Protein AF-A0A7S4SPQ6-F1 (afdb_monomer_lite)

Organism: NCBI:txid311494

Foldseek 3Di:
DDDDDDDDDPPDPPVPPPPPVPPVVVVVVVVVVVVVVVVVVVVVVVQVVQQVVQQCCVAVVLQLAACSCVVPFQPDPQPPPDRSVQANADQKWKWKWDDADVQKTKTWIAHADPLRHGPDDTQWMWIFGDGSQWTKIFIAGPVSHTFKIKTADPPAPDGWMWIATSNRPFAIKIKAQHPVRVVLVVCVVVVHQWRGKIFIDRHNRGFWIWTWGNDPWTKIWIAGPVRHGFWMKTFDDCPPPHNMTMIITHGDSDGPHYSVVSVVVSVVVSVVVVVVVVVVVVVVCVVCVDPPVPPPPPPPPPPDPDDDDDDDDDDDDDDPDPRPPSVVVVVVVVPPDPPPDDDDDDDDDDDDDDDDDDDDDDDDDDDDDDDDDDD

pLDDT: mean 80.6, std 20.27, range [37.25, 98.38]

Secondary structure (DSSP, 8-state):
------PPP----------TTHHHHHHHHHHHHHHHHHHHHHHHHHHHHHHHHHHHIIIIITT--TTTTTT----SS--TTS-TTT--S-SEEEEEE-PPBTTEEEEEEEEB-TTSSB-SS--EEEEEE--SS--EEEEEETTS-EEEEEEE-TTSSSSEEEEEETT--SPPEEEE-TTHHHHHHHHHHTT-S---EEEEEETTEEEEEEEEE-SSS-EEEEEETT--EEEEEEEE-GGGTSS--EEEEEE-SS-SS-THHHHHHHHHHHHHHHHHHHHHHHHHHHH-TTSTTTS----------------------PPPP--SSHHHHHHHHHTT-----PPP-------------------------------

Radius of gyration: 31.8 Å; chains: 1; bounding box: 68×95×110 Å

Structure (mmCIF, N/CA/C/O backbone):
data_AF-A0A7S4SPQ6-F1
#
_entry.id   AF-A0A7S4SPQ6-F1
#
loop_
_atom_site.group_PDB
_atom_site.id
_atom_site.type_symbol
_atom_site.label_atom_id
_atom_site.label_alt_id
_atom_site.label_comp_id
_atom_site.label_asym_id
_atom_site.label_entity_id
_atom_site.label_seq_id
_atom_site.pdbx_PDB_ins_code
_atom_site.Cartn_x
_atom_site.Cartn_y
_atom_site.Cartn_z
_atom_site.occupancy
_atom_site.B_iso_or_equiv
_atom_site.auth_seq_id
_atom_site.auth_comp_id
_atom_site.auth_asym_id
_atom_site.auth_atom_id
_atom_site.pdbx_PDB_model_num
ATOM 1 N N . MET A 1 1 ? 22.693 -3.277 72.893 1.00 45.53 1 MET A N 1
ATOM 2 C CA . MET A 1 1 ? 22.254 -1.899 72.576 1.00 45.53 1 MET A CA 1
ATOM 3 C C . MET A 1 1 ? 21.472 -1.995 71.271 1.00 45.53 1 MET A C 1
ATOM 5 O O . MET A 1 1 ? 22.056 -2.430 70.296 1.00 45.53 1 MET A O 1
ATOM 9 N N . SER A 1 2 ? 20.136 -2.012 71.343 1.00 44.31 2 SER A N 1
ATOM 10 C CA . SER A 1 2 ? 19.250 -0.837 71.148 1.00 44.31 2 SER A CA 1
ATOM 11 C C . SER A 1 2 ? 19.029 -0.580 69.644 1.00 44.31 2 SER A C 1
ATOM 13 O O . SER A 1 2 ? 20.010 -0.417 68.939 1.00 44.31 2 SER A O 1
ATOM 15 N N . SER A 1 3 ? 17.832 -0.541 69.054 1.00 48.34 3 SER A N 1
ATOM 16 C CA . SER A 1 3 ? 16.453 -0.686 69.537 1.00 48.34 3 SER A CA 1
ATOM 17 C C . SER A 1 3 ? 15.555 -0.995 68.332 1.00 48.34 3 SER A C 1
ATOM 19 O O . SER A 1 3 ? 15.658 -0.318 67.312 1.00 48.34 3 SER A O 1
ATOM 21 N N . ALA A 1 4 ? 14.682 -1.998 68.438 1.00 55.31 4 ALA A N 1
ATOM 22 C CA . ALA A 1 4 ? 13.618 -2.230 67.462 1.00 55.31 4 ALA A CA 1
ATOM 23 C C . ALA A 1 4 ? 12.438 -1.287 67.768 1.00 55.31 4 ALA A C 1
ATOM 25 O O . ALA A 1 4 ? 12.071 -1.164 68.941 1.00 55.31 4 ALA A O 1
ATOM 26 N N . PRO A 1 5 ? 11.845 -0.612 66.767 1.00 63.62 5 PRO A N 1
ATOM 27 C CA . PRO A 1 5 ? 10.718 0.277 66.999 1.00 63.62 5 PRO A CA 1
ATOM 28 C C . PRO A 1 5 ? 9.461 -0.549 67.290 1.00 63.62 5 PRO A C 1
ATOM 30 O O . PRO A 1 5 ? 9.031 -1.377 66.488 1.00 63.62 5 PRO A O 1
ATOM 33 N N . LEU A 1 6 ? 8.888 -0.311 68.467 1.00 54.25 6 LEU A N 1
ATOM 34 C CA . LEU A 1 6 ? 7.572 -0.783 68.880 1.00 54.25 6 LEU A CA 1
ATOM 35 C C . LEU A 1 6 ? 6.512 -0.132 67.982 1.00 54.25 6 LEU A C 1
ATOM 37 O O . LEU A 1 6 ? 6.233 1.058 68.108 1.00 54.25 6 LEU A O 1
ATOM 41 N N . ILE A 1 7 ? 5.939 -0.914 67.067 1.00 68.62 7 ILE A N 1
ATOM 42 C CA . ILE A 1 7 ? 4.725 -0.536 66.339 1.00 68.62 7 ILE A CA 1
ATOM 43 C C . ILE A 1 7 ? 3.561 -0.664 67.334 1.00 68.62 7 ILE A C 1
ATOM 45 O O . ILE A 1 7 ? 3.372 -1.754 67.882 1.00 68.62 7 ILE A O 1
ATOM 49 N N . PRO A 1 8 ? 2.810 0.414 67.622 1.00 66.25 8 PRO A N 1
ATOM 50 C CA . PRO A 1 8 ? 1.681 0.342 68.538 1.00 66.25 8 PRO A CA 1
ATOM 51 C C . PRO A 1 8 ? 0.589 -0.574 67.960 1.00 66.25 8 PRO A C 1
ATOM 53 O O . PRO A 1 8 ? 0.356 -0.557 66.747 1.00 66.25 8 PRO A O 1
ATOM 56 N N . PRO A 1 9 ? -0.086 -1.380 68.798 1.00 62.19 9 PRO A N 1
ATOM 57 C CA . PRO A 1 9 ? -1.248 -2.141 68.370 1.00 62.19 9 PRO A CA 1
ATOM 58 C C . PRO A 1 9 ? -2.326 -1.160 67.907 1.00 62.19 9 PRO A C 1
ATOM 60 O O . PRO A 1 9 ? -2.630 -0.177 68.578 1.00 62.19 9 PRO A O 1
ATOM 63 N N . ASN A 1 10 ? -2.856 -1.413 66.717 1.00 58.06 10 ASN A N 1
ATOM 64 C CA . ASN A 1 10 ? -3.835 -0.565 66.056 1.00 58.06 10 ASN A CA 1
ATOM 65 C C . ASN A 1 10 ? -5.196 -0.726 66.767 1.00 58.06 10 ASN A C 1
ATOM 67 O O . ASN A 1 10 ? -6.050 -1.490 66.329 1.00 58.06 10 ASN A O 1
ATOM 71 N N . GLU A 1 11 ? -5.387 -0.050 67.902 1.00 61.38 11 GLU A N 1
ATOM 72 C CA . GLU A 1 11 ? -6.694 0.129 68.545 1.00 61.38 11 GLU A CA 1
ATOM 73 C C . GLU A 1 11 ? -7.516 1.131 67.727 1.00 61.38 11 GLU A C 1
ATOM 75 O O . GLU A 1 11 ? -7.485 2.337 67.957 1.00 61.38 11 GLU A O 1
ATOM 80 N N . SER A 1 12 ? -8.238 0.642 66.724 1.00 59.25 12 SER A N 1
ATOM 81 C CA . SER A 1 12 ? -9.419 1.334 66.195 1.00 59.25 12 SER A CA 1
ATOM 82 C C . SER A 1 12 ? -10.280 0.390 65.357 1.00 59.25 12 SER A C 1
ATOM 84 O O . SER A 1 12 ? -10.636 0.683 64.220 1.00 59.25 12 SER A O 1
ATOM 86 N N . ASP A 1 13 ? -10.729 -0.704 65.976 1.00 54.41 13 ASP A N 1
ATOM 87 C CA . ASP A 1 13 ? -11.981 -1.367 65.588 1.00 54.41 13 ASP A CA 1
ATOM 88 C C . ASP A 1 13 ? -13.171 -0.492 66.027 1.00 54.41 13 ASP A C 1
ATOM 90 O O . ASP A 1 13 ? -14.047 -0.883 66.801 1.00 54.41 13 ASP A O 1
ATOM 94 N N . ALA A 1 14 ? -13.195 0.756 65.555 1.00 59.22 14 ALA A N 1
ATOM 95 C CA . ALA A 1 14 ? -14.392 1.568 65.593 1.00 59.22 14 ALA A CA 1
ATOM 96 C C . ALA A 1 14 ? -15.341 0.958 64.563 1.00 59.22 14 ALA A C 1
ATOM 98 O O . ALA A 1 14 ? -15.179 1.153 63.360 1.00 59.22 14 ALA A O 1
ATOM 99 N N . SER A 1 15 ? -16.293 0.176 65.072 1.00 58.81 15 SER A N 1
ATOM 100 C CA . SER A 1 15 ? -17.494 -0.306 64.393 1.00 58.81 15 SER A CA 1
ATOM 101 C C . SER A 1 15 ? -18.156 0.841 63.623 1.00 58.81 15 SER A C 1
ATOM 103 O O . SER A 1 15 ? -19.018 1.561 64.129 1.00 58.81 15 SER A O 1
ATOM 105 N N . ALA A 1 16 ? -17.688 1.070 62.397 1.00 62.91 16 ALA A N 1
ATOM 106 C CA . ALA A 1 16 ? -18.287 2.005 61.473 1.00 62.91 16 ALA A CA 1
ATOM 107 C C . ALA A 1 16 ? -19.611 1.375 61.054 1.00 62.91 16 ALA A C 1
ATOM 109 O O . ALA A 1 16 ? -19.635 0.380 60.325 1.00 62.91 16 ALA A O 1
ATOM 110 N N . ALA A 1 17 ? -20.706 1.928 61.576 1.00 63.91 17 ALA A N 1
ATOM 111 C CA . ALA A 1 17 ? -22.052 1.538 61.200 1.00 63.91 17 ALA A CA 1
ATOM 112 C C . ALA A 1 17 ? -22.138 1.421 59.664 1.00 63.91 17 ALA A C 1
ATOM 114 O O . ALA A 1 17 ? -21.635 2.306 58.959 1.00 63.91 17 ALA A O 1
ATOM 115 N N . PRO A 1 18 ? -22.719 0.332 59.127 1.00 62.94 18 PRO A N 1
ATOM 116 C CA . PRO A 1 18 ? -22.780 0.107 57.693 1.00 62.94 18 PRO A CA 1
ATOM 117 C C . PRO A 1 18 ? -23.490 1.291 57.039 1.00 62.94 18 PRO A C 1
ATOM 119 O O . PRO A 1 18 ? -24.676 1.523 57.256 1.00 62.94 18 PRO A O 1
ATOM 122 N N . VAL A 1 19 ? -22.747 2.066 56.250 1.00 64.94 19 VAL A N 1
ATOM 123 C CA . VAL A 1 19 ? -23.291 3.176 55.469 1.00 64.94 19 VAL A CA 1
ATOM 124 C C . VAL A 1 19 ? -24.242 2.576 54.429 1.00 64.94 19 VAL A C 1
ATOM 126 O O . VAL A 1 19 ? -23.808 2.127 53.364 1.00 64.94 19 VAL A O 1
ATOM 129 N N . GLU A 1 20 ? -25.543 2.545 54.736 1.00 63.31 20 GLU A N 1
ATOM 130 C CA . GLU A 1 20 ? -26.608 1.958 53.898 1.00 63.31 20 GLU A CA 1
ATOM 131 C C . GLU A 1 20 ? -26.635 2.518 52.459 1.00 63.31 20 GLU A C 1
ATOM 133 O O . GLU A 1 20 ? -27.126 1.861 51.539 1.00 63.31 20 GLU A O 1
ATOM 138 N N . GLY A 1 21 ? -26.011 3.676 52.214 1.00 60.25 21 GLY A N 1
ATOM 139 C CA . GLY A 1 21 ? -25.880 4.290 50.888 1.00 60.25 21 GLY A CA 1
ATOM 140 C C . GLY A 1 21 ? -24.874 3.636 49.927 1.00 60.25 21 GLY A C 1
ATOM 141 O O . GLY A 1 21 ? -24.909 3.922 48.729 1.00 60.25 21 GLY A O 1
ATOM 142 N N . GLN A 1 22 ? -23.982 2.743 50.378 1.00 64.12 22 GLN A N 1
ATOM 143 C CA . GLN A 1 22 ? -22.983 2.138 49.476 1.00 64.12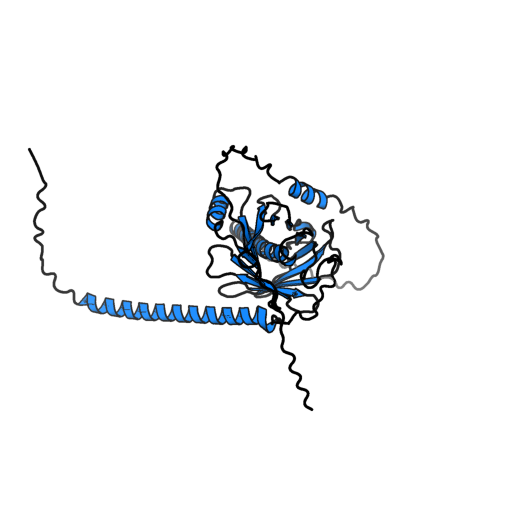 22 GLN A CA 1
ATOM 144 C C . GLN A 1 22 ? -23.543 1.031 48.563 1.00 64.12 22 GLN A C 1
ATOM 146 O O . GLN A 1 22 ? -22.916 0.679 47.558 1.00 64.12 22 GLN A O 1
ATOM 151 N N . SER A 1 23 ? -24.704 0.455 48.886 1.00 71.81 23 SER A N 1
ATOM 152 C CA . SER A 1 23 ? -25.245 -0.698 48.151 1.00 71.81 23 SER A CA 1
ATOM 153 C C . SER A 1 23 ? -25.931 -0.308 46.833 1.00 71.81 23 SER A C 1
ATOM 155 O O . SER A 1 23 ? -25.802 -1.014 45.827 1.00 71.81 23 SER A O 1
ATOM 157 N N . THR A 1 24 ? -26.599 0.845 46.798 1.00 76.50 24 THR A N 1
ATOM 158 C CA . THR A 1 24 ? -27.332 1.368 45.634 1.00 76.50 24 THR A CA 1
ATOM 159 C C . THR A 1 24 ? -26.394 1.906 44.558 1.00 76.50 24 THR A C 1
ATOM 161 O O . THR A 1 24 ? -26.564 1.575 43.383 1.00 76.50 24 THR A O 1
ATOM 164 N N . MET A 1 25 ? -25.338 2.635 44.937 1.00 78.69 25 MET A N 1
ATOM 165 C CA . MET A 1 25 ? -24.371 3.193 43.979 1.00 78.69 25 MET A CA 1
ATOM 166 C C . MET A 1 25 ? -23.639 2.095 43.185 1.00 78.69 25 MET A C 1
ATOM 168 O O . MET A 1 25 ? -23.465 2.207 41.970 1.00 78.69 25 MET A O 1
ATOM 172 N N . LYS A 1 26 ? -23.300 0.973 43.838 1.00 81.62 26 LYS A N 1
ATOM 173 C CA . LYS A 1 26 ? -22.662 -0.187 43.186 1.00 81.62 26 LYS A CA 1
ATOM 174 C C . LYS A 1 26 ? -23.565 -0.863 42.148 1.00 81.62 26 LYS A C 1
ATOM 176 O O . LYS A 1 26 ? -23.051 -1.418 41.179 1.00 81.62 26 LYS A O 1
ATOM 181 N N . ARG A 1 27 ? -24.892 -0.840 42.322 1.00 85.12 27 ARG A N 1
ATOM 182 C CA . ARG A 1 27 ? -25.839 -1.414 41.346 1.00 85.12 27 ARG A CA 1
ATOM 183 C C . ARG A 1 27 ? -25.987 -0.518 40.119 1.00 85.12 27 ARG A C 1
ATOM 185 O O . ARG A 1 27 ? -25.893 -1.021 39.004 1.00 85.12 27 ARG A O 1
ATOM 192 N N . VAL A 1 28 ? -26.130 0.793 40.317 1.00 87.44 28 VAL A N 1
ATOM 193 C CA . VAL A 1 28 ? -26.253 1.758 39.210 1.00 87.44 28 VAL A CA 1
ATOM 194 C C . VAL A 1 28 ? -24.990 1.774 38.346 1.00 87.44 28 VAL A C 1
ATOM 196 O O . VAL A 1 28 ? -25.094 1.701 37.122 1.00 87.44 28 VAL A O 1
ATOM 199 N N . LEU A 1 29 ? -23.798 1.768 38.958 1.00 89.75 29 LEU A N 1
ATOM 200 C CA . LEU A 1 29 ? -22.531 1.738 38.218 1.00 89.75 29 LEU A CA 1
ATOM 201 C C . LEU A 1 29 ? -22.395 0.471 37.355 1.00 89.75 29 LEU A C 1
ATOM 203 O O . LEU A 1 29 ? -21.944 0.547 36.215 1.00 89.75 29 LEU A O 1
ATOM 207 N N . LYS A 1 30 ? -22.828 -0.689 37.869 1.00 91.81 30 LYS A N 1
ATOM 208 C CA . LYS A 1 30 ? -22.809 -1.956 37.120 1.00 91.81 30 LYS A CA 1
ATOM 209 C C . LYS A 1 30 ? -23.761 -1.938 35.929 1.00 91.81 30 LYS A C 1
ATOM 211 O O . LYS A 1 30 ? -23.373 -2.377 34.853 1.00 91.81 30 LYS A O 1
ATOM 216 N N . VAL A 1 31 ? -24.979 -1.422 36.103 1.00 94.06 31 VAL A N 1
ATOM 217 C CA . VAL A 1 31 ? -25.964 -1.339 35.011 1.00 94.06 31 VAL A CA 1
ATOM 218 C C . VAL A 1 31 ? -25.505 -0.345 33.943 1.00 94.06 31 VAL A C 1
ATOM 220 O O . VAL A 1 31 ? -25.555 -0.664 32.758 1.00 94.06 31 VAL A O 1
ATOM 223 N N . CYS A 1 32 ? -24.984 0.817 34.348 1.00 94.38 32 CYS A N 1
ATOM 224 C CA . CYS A 1 32 ? -24.435 1.806 33.420 1.00 94.38 32 CYS A CA 1
ATOM 225 C C . CYS A 1 32 ? -23.211 1.259 32.668 1.00 94.38 32 CYS A C 1
ATOM 227 O O . CYS A 1 32 ? -23.133 1.379 31.448 1.00 94.38 32 CYS A O 1
ATOM 229 N N . GLY A 1 33 ? -22.297 0.578 33.368 1.00 95.31 33 GLY A N 1
ATOM 230 C CA . GLY A 1 33 ? -21.137 -0.074 32.757 1.00 95.31 33 GLY A CA 1
ATOM 231 C C . GLY A 1 33 ? -21.524 -1.177 31.770 1.00 95.31 33 GLY A C 1
ATOM 232 O O . GLY A 1 33 ? -20.960 -1.238 30.681 1.00 95.31 33 GLY A O 1
ATOM 233 N N . LEU A 1 34 ? -22.523 -2.002 32.106 1.00 96.75 34 LEU A N 1
ATOM 234 C CA . LEU A 1 34 ? -23.042 -3.039 31.209 1.00 96.75 34 LEU A CA 1
ATOM 235 C C . LEU A 1 34 ? -23.709 -2.427 29.969 1.00 96.75 34 LEU A C 1
ATOM 237 O O . LEU A 1 34 ? -23.470 -2.896 28.860 1.00 96.75 34 LEU A O 1
ATOM 241 N N . GLY A 1 35 ? -24.502 -1.365 30.143 1.00 96.94 35 GLY A N 1
ATOM 242 C CA . GLY A 1 35 ? -25.140 -0.650 29.036 1.00 96.94 35 GLY A CA 1
ATOM 243 C C . GLY A 1 35 ? -24.118 0.007 28.107 1.00 96.94 35 GLY A C 1
ATOM 244 O O . GLY A 1 35 ? -24.157 -0.202 26.899 1.00 96.94 35 GLY A O 1
ATOM 245 N N . CYS A 1 36 ? -23.152 0.735 28.671 1.00 97.38 36 CYS A N 1
ATOM 246 C CA . CYS A 1 36 ? -22.081 1.390 27.923 1.00 97.38 36 CYS A CA 1
ATOM 247 C C . CYS A 1 36 ? -21.196 0.367 27.189 1.00 97.38 36 CYS A C 1
ATOM 249 O O . CYS A 1 36 ? -20.960 0.495 25.988 1.00 97.38 36 CYS A O 1
ATOM 251 N N . GLY A 1 37 ? -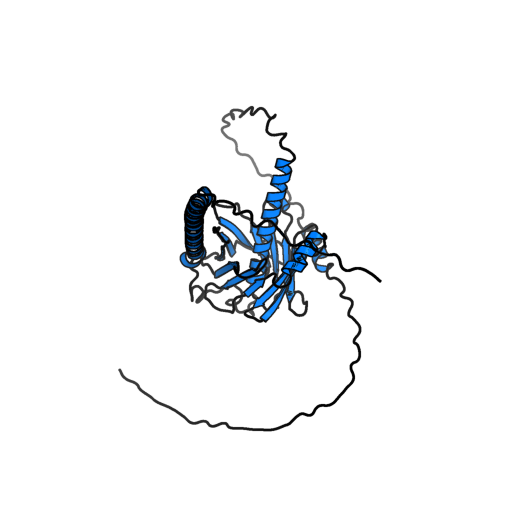20.784 -0.703 27.878 1.00 97.75 37 GLY A N 1
ATOM 252 C CA . GLY A 1 37 ? -20.031 -1.806 27.279 1.00 97.75 37 GLY A CA 1
ATOM 253 C C . GLY A 1 37 ? -20.810 -2.520 26.170 1.00 97.75 37 GLY A C 1
ATOM 254 O O . GLY A 1 37 ? -20.245 -2.807 25.117 1.00 97.75 37 GLY A O 1
ATOM 255 N N . GLY A 1 38 ? -22.115 -2.737 26.363 1.00 98.12 38 GLY A N 1
ATOM 256 C CA . GLY A 1 38 ? -23.010 -3.279 25.342 1.00 98.12 38 GLY A CA 1
ATOM 257 C C . GLY A 1 38 ? -23.080 -2.391 24.097 1.00 98.12 38 GLY A C 1
ATOM 258 O O . GLY A 1 38 ? -22.905 -2.886 22.986 1.00 98.12 38 GLY A O 1
ATOM 259 N N . CYS A 1 39 ? -23.246 -1.076 24.267 1.00 98.19 39 CYS A N 1
ATOM 260 C CA . CYS A 1 39 ? -23.234 -0.120 23.157 1.00 98.19 39 CYS A CA 1
ATOM 261 C C . CYS A 1 39 ? -21.898 -0.130 22.394 1.00 98.19 39 CYS A C 1
ATOM 263 O O . CYS A 1 39 ? -21.903 -0.192 21.164 1.00 98.19 39 CYS A O 1
ATOM 265 N N . PHE A 1 40 ? -20.758 -0.127 23.095 1.00 98.00 40 PHE A N 1
ATOM 266 C CA . PHE A 1 40 ? -19.440 -0.207 22.454 1.00 98.00 40 PHE A CA 1
ATOM 267 C C . PHE A 1 40 ? -19.245 -1.515 21.685 1.00 98.00 40 PHE A C 1
ATOM 269 O O . PHE A 1 40 ? -18.726 -1.490 20.568 1.00 98.00 40 PHE A O 1
ATOM 276 N N . LEU A 1 41 ? -19.696 -2.644 22.238 1.00 98.12 41 LEU A N 1
ATOM 277 C CA . LEU A 1 41 ? -19.636 -3.935 21.557 1.00 98.12 41 LEU A CA 1
ATOM 278 C C . LEU A 1 41 ? -20.486 -3.937 20.278 1.00 98.12 41 LEU A C 1
ATOM 280 O O . LEU A 1 41 ? -20.026 -4.418 19.244 1.00 98.12 41 LEU A O 1
ATOM 284 N N . VAL A 1 42 ? -21.694 -3.364 20.320 1.00 98.31 42 VAL A N 1
ATOM 285 C CA . VAL A 1 42 ? -22.560 -3.241 19.136 1.00 98.31 42 VAL A CA 1
ATOM 286 C C . VAL A 1 42 ? -21.894 -2.380 18.060 1.00 98.31 42 VAL A C 1
ATOM 288 O O . VAL A 1 42 ? -21.818 -2.809 16.911 1.00 98.31 42 VAL A O 1
ATOM 291 N N . VAL A 1 43 ? -21.351 -1.209 18.415 1.00 98.06 43 VAL A N 1
ATOM 292 C CA . VAL A 1 43 ? -20.626 -0.342 17.463 1.00 98.06 43 VAL A CA 1
ATOM 293 C C . VAL A 1 43 ? -19.409 -1.056 16.877 1.00 98.06 43 VAL A C 1
ATOM 295 O O . VAL A 1 43 ? -19.181 -0.985 15.670 1.00 98.06 43 VAL A O 1
ATOM 298 N N . PHE A 1 44 ? -18.658 -1.788 17.700 1.00 97.69 44 PHE A N 1
ATOM 299 C CA . PHE A 1 44 ? -17.520 -2.581 17.246 1.00 97.69 44 PHE A CA 1
ATOM 300 C C . PHE A 1 44 ? -17.945 -3.638 16.219 1.00 97.69 44 PHE A C 1
ATOM 302 O O . PHE A 1 44 ? -17.363 -3.706 15.137 1.00 97.69 44 PHE A O 1
ATOM 309 N N . ILE A 1 45 ? -18.997 -4.415 16.501 1.00 98.31 45 ILE A N 1
ATOM 310 C CA . ILE A 1 45 ? -19.524 -5.424 15.568 1.00 98.31 45 ILE A CA 1
ATOM 311 C C . ILE A 1 45 ? -19.996 -4.768 14.262 1.00 98.31 45 ILE A C 1
ATOM 313 O O . ILE A 1 45 ? -19.654 -5.250 13.182 1.00 98.31 45 ILE A O 1
ATOM 317 N N . LEU A 1 46 ? -20.722 -3.646 14.337 1.00 98.31 46 LEU A N 1
ATOM 318 C CA . LEU A 1 46 ? -21.170 -2.898 13.156 1.00 98.31 46 LEU A CA 1
ATOM 319 C C . LEU A 1 46 ? -19.989 -2.402 12.307 1.00 98.31 46 LEU A C 1
ATOM 321 O O . LEU A 1 46 ? -20.019 -2.543 11.084 1.00 98.31 46 LEU A O 1
ATOM 325 N N . ALA A 1 47 ? -18.930 -1.882 12.934 1.00 97.94 47 ALA A N 1
ATOM 326 C CA . ALA A 1 47 ? -17.724 -1.443 12.235 1.00 97.94 47 ALA A CA 1
ATOM 327 C C . ALA A 1 47 ? -17.012 -2.608 11.525 1.00 97.94 47 ALA A C 1
ATOM 329 O O . ALA A 1 47 ? -16.576 -2.454 10.384 1.00 97.94 47 ALA A O 1
ATOM 330 N N . TRP A 1 48 ? -16.941 -3.788 12.149 1.00 97.75 48 TRP A N 1
ATOM 331 C CA . TRP A 1 48 ? -16.367 -4.986 11.526 1.00 97.75 48 TRP A CA 1
ATOM 332 C C . TRP A 1 48 ? -17.212 -5.530 10.376 1.00 97.75 48 TRP A C 1
ATOM 334 O O . TRP A 1 48 ? -16.654 -5.903 9.344 1.00 97.75 48 TRP A O 1
ATOM 344 N N . MET A 1 49 ? -18.540 -5.540 10.513 1.00 98.25 49 MET A N 1
ATOM 345 C CA . MET A 1 49 ? -19.432 -5.925 9.415 1.00 98.25 49 MET A CA 1
ATOM 346 C C . MET A 1 49 ? -19.303 -4.958 8.236 1.00 98.25 49 MET A C 1
ATOM 348 O O . MET A 1 49 ? -19.179 -5.401 7.094 1.00 98.25 49 MET A O 1
ATOM 352 N N . LEU A 1 50 ? -19.247 -3.649 8.502 1.00 97.75 50 LEU A N 1
ATOM 353 C CA . LEU A 1 50 ? -19.010 -2.643 7.469 1.00 97.75 50 LEU A CA 1
ATOM 354 C C . LEU A 1 50 ? -17.632 -2.823 6.814 1.00 97.75 50 LEU A C 1
ATOM 356 O O . LEU A 1 50 ? -17.532 -2.772 5.591 1.00 97.75 50 LEU A O 1
ATOM 360 N N . GLN A 1 51 ? -16.579 -3.096 7.590 1.00 97.50 51 GLN A N 1
ATOM 361 C CA . GLN A 1 51 ? -15.250 -3.391 7.047 1.00 97.50 51 GLN A CA 1
ATOM 362 C C . GLN A 1 51 ? -15.264 -4.625 6.138 1.00 97.50 51 GLN A C 1
ATOM 364 O O . GLN A 1 51 ? -14.670 -4.593 5.062 1.00 97.50 51 GLN A O 1
ATOM 369 N N . ALA A 1 52 ? -15.935 -5.703 6.553 1.00 96.69 52 ALA A N 1
ATOM 370 C CA . ALA A 1 52 ? -16.056 -6.921 5.760 1.00 96.69 52 ALA A CA 1
ATOM 371 C C . ALA A 1 52 ? -16.816 -6.663 4.451 1.00 96.69 52 ALA A C 1
ATOM 373 O O . ALA A 1 52 ? -16.376 -7.122 3.398 1.00 96.69 52 ALA A O 1
ATOM 374 N N . LEU A 1 53 ? -17.895 -5.874 4.501 1.00 97.44 53 LEU A N 1
ATOM 375 C CA . LEU A 1 53 ? -18.661 -5.474 3.322 1.00 97.44 53 LEU A CA 1
ATOM 376 C C . LEU A 1 53 ? -17.818 -4.629 2.357 1.00 97.44 53 LEU A C 1
ATOM 378 O O . LEU A 1 53 ? -17.775 -4.932 1.169 1.00 97.44 53 LEU A O 1
ATOM 382 N N . MET A 1 54 ? -17.109 -3.614 2.859 1.00 96.94 54 MET A N 1
ATOM 383 C CA . MET A 1 54 ? -16.239 -2.756 2.042 1.00 96.94 54 MET A CA 1
ATOM 384 C C . MET A 1 54 ? -15.070 -3.539 1.436 1.00 96.94 54 MET A C 1
ATOM 386 O O . MET A 1 54 ? -14.732 -3.341 0.271 1.00 96.94 54 MET A O 1
ATOM 390 N N . TYR A 1 55 ? -14.477 -4.466 2.194 1.00 96.31 55 TYR A N 1
ATOM 391 C CA . TYR A 1 55 ? -13.426 -5.355 1.699 1.00 96.31 55 TYR A CA 1
ATOM 392 C C . TYR A 1 55 ? -13.949 -6.308 0.617 1.00 96.31 55 TYR A C 1
ATOM 394 O O . TYR A 1 55 ? -13.312 -6.464 -0.428 1.00 96.31 55 TYR A O 1
ATOM 402 N N . ALA A 1 56 ? -15.115 -6.923 0.835 1.00 96.19 56 ALA A N 1
ATOM 403 C CA . ALA A 1 56 ? -15.761 -7.785 -0.150 1.00 96.19 56 ALA A CA 1
ATOM 404 C C . ALA A 1 56 ? -16.152 -7.000 -1.410 1.00 96.19 56 ALA A C 1
ATOM 406 O O . ALA A 1 56 ? -15.974 -7.498 -2.518 1.00 96.19 56 ALA A O 1
ATOM 407 N N . TRP A 1 57 ? -16.606 -5.756 -1.260 1.00 95.81 57 TRP A N 1
ATOM 408 C CA . TRP A 1 57 ? -16.876 -4.862 -2.379 1.00 95.81 57 TRP A CA 1
ATOM 409 C C . TRP A 1 57 ? -15.607 -4.543 -3.170 1.00 95.81 57 TRP A C 1
ATOM 411 O O . TRP A 1 57 ? -15.565 -4.780 -4.373 1.00 95.81 57 TRP A O 1
ATOM 421 N N . ALA A 1 58 ? -14.540 -4.118 -2.492 1.00 95.75 58 ALA A N 1
ATOM 422 C CA . ALA A 1 58 ? -13.278 -3.784 -3.142 1.00 95.75 58 ALA A CA 1
ATOM 423 C C . ALA A 1 58 ? -12.642 -4.986 -3.860 1.00 95.75 58 ALA A C 1
ATOM 425 O O . ALA A 1 58 ? -12.050 -4.814 -4.918 1.00 95.75 58 ALA A O 1
ATOM 426 N N . THR A 1 59 ? -12.764 -6.201 -3.316 1.00 95.06 59 THR A N 1
ATOM 427 C CA . THR A 1 59 ? -12.116 -7.400 -3.878 1.00 95.06 59 THR A CA 1
ATOM 428 C C . THR A 1 59 ? -13.052 -8.236 -4.752 1.00 95.06 59 THR A C 1
ATOM 430 O O . THR A 1 59 ? -12.793 -8.428 -5.938 1.00 95.06 59 THR A O 1
ATOM 433 N N . SER A 1 60 ? -14.152 -8.739 -4.194 1.00 90.88 60 SER A N 1
ATOM 434 C CA . SER A 1 60 ? -15.012 -9.736 -4.843 1.00 90.88 60 SER A CA 1
ATOM 435 C C . SER A 1 60 ? -15.874 -9.144 -5.954 1.00 90.88 60 SER A C 1
ATOM 437 O O . SER A 1 60 ? -16.060 -9.800 -6.981 1.00 90.88 60 SER A O 1
ATOM 439 N N . LEU A 1 61 ? -16.397 -7.923 -5.770 1.00 90.38 61 LEU A N 1
ATOM 440 C CA . LEU A 1 61 ? -17.168 -7.248 -6.822 1.00 90.38 61 LEU A CA 1
ATOM 441 C C . LEU A 1 61 ? -16.267 -6.720 -7.943 1.00 90.38 61 LEU A C 1
ATOM 443 O O . LEU A 1 61 ? -16.690 -6.721 -9.093 1.00 90.38 61 LEU A O 1
ATOM 447 N N . SER A 1 62 ? -15.013 -6.386 -7.640 1.00 90.44 62 SER A N 1
ATOM 448 C CA . SER A 1 62 ? -14.016 -5.981 -8.642 1.00 90.44 62 SER A CA 1
ATOM 449 C C . SER A 1 62 ? -13.418 -7.162 -9.429 1.00 90.44 62 SER A C 1
ATOM 451 O O . SER A 1 62 ? -12.486 -6.987 -10.212 1.00 90.44 62 SER A O 1
ATOM 453 N N . GLY A 1 63 ? -13.933 -8.382 -9.234 1.00 90.69 63 GLY A N 1
ATOM 454 C CA . GLY A 1 63 ? -13.553 -9.560 -10.020 1.00 90.69 63 GLY A CA 1
ATOM 455 C C . GLY A 1 63 ? -12.372 -10.364 -9.472 1.00 90.69 63 GLY A C 1
ATOM 456 O O . GLY A 1 63 ? -11.881 -11.256 -10.160 1.00 90.69 63 GLY A O 1
ATOM 457 N N . CYS A 1 64 ? -11.932 -10.110 -8.237 1.00 94.88 64 CYS A N 1
ATOM 458 C CA . CYS A 1 64 ? -10.864 -10.881 -7.604 1.00 94.88 64 CYS A CA 1
ATOM 459 C C . CYS A 1 64 ? -11.380 -12.277 -7.206 1.00 94.88 64 CYS A C 1
ATOM 461 O O . CYS A 1 64 ? -12.087 -12.424 -6.205 1.00 94.88 64 CYS A O 1
ATOM 463 N N . ARG A 1 65 ? -11.092 -13.299 -8.020 1.00 93.31 65 ARG A N 1
ATOM 464 C CA . ARG A 1 65 ? -11.543 -14.688 -7.822 1.00 93.31 65 ARG A CA 1
ATOM 465 C C . ARG A 1 65 ? -10.460 -15.682 -8.257 1.00 93.31 65 ARG A C 1
ATOM 467 O O . ARG A 1 65 ? -9.739 -15.388 -9.213 1.00 93.31 65 ARG A O 1
ATOM 474 N N . PRO A 1 66 ? -10.396 -16.886 -7.655 1.00 92.69 66 PRO A N 1
ATOM 475 C CA . PRO A 1 66 ? -9.529 -17.953 -8.148 1.00 92.69 66 PRO A CA 1
ATOM 476 C C . PRO A 1 66 ? -9.760 -18.192 -9.646 1.00 92.69 66 PRO A C 1
ATOM 478 O O . PRO A 1 66 ? -10.899 -18.360 -10.080 1.00 92.69 66 PRO A O 1
ATOM 481 N N . GLY A 1 67 ? -8.690 -18.150 -10.443 1.00 88.69 67 GLY A N 1
ATOM 482 C CA . GLY A 1 67 ? -8.770 -18.294 -11.902 1.00 88.69 67 GLY A CA 1
ATOM 483 C C . GLY A 1 67 ? -9.180 -17.039 -12.689 1.00 88.69 67 GLY A C 1
ATOM 484 O O . GLY A 1 67 ? -9.210 -17.102 -13.914 1.00 88.69 67 GLY A O 1
ATOM 485 N N . ALA A 1 68 ? -9.419 -15.885 -12.050 1.00 90.00 68 ALA A N 1
ATOM 486 C CA . ALA A 1 68 ? -9.754 -14.633 -12.751 1.00 90.00 68 ALA A CA 1
ATOM 487 C C . ALA A 1 68 ? -8.686 -14.190 -13.773 1.00 90.00 68 ALA A C 1
ATOM 489 O O . ALA A 1 68 ? -8.993 -13.478 -14.729 1.00 90.00 68 ALA A O 1
ATOM 490 N N . LEU A 1 69 ? -7.440 -14.643 -13.588 1.00 90.25 69 LEU A N 1
ATOM 491 C CA . LEU A 1 69 ? -6.308 -14.382 -14.481 1.00 90.25 69 LEU A CA 1
ATOM 492 C C . LEU A 1 69 ? -5.966 -15.572 -15.390 1.00 90.25 69 LEU A C 1
ATOM 494 O O . LEU A 1 69 ? -4.862 -15.643 -15.927 1.00 90.25 69 LEU A O 1
ATOM 498 N N . GLN A 1 70 ? -6.874 -16.534 -15.577 1.00 91.69 70 GLN A N 1
ATOM 499 C CA . GLN A 1 70 ? -6.644 -17.611 -16.536 1.00 91.69 70 GLN A CA 1
ATOM 500 C C . GLN A 1 70 ? -6.571 -17.034 -17.957 1.00 91.69 70 GLN A C 1
ATOM 502 O O . GLN A 1 70 ? -7.497 -16.371 -18.419 1.00 91.69 70 GLN A O 1
ATOM 507 N N . GLY A 1 71 ? -5.442 -17.260 -18.635 1.00 86.94 71 GLY A N 1
ATOM 508 C CA . GLY A 1 71 ? -5.173 -16.681 -19.954 1.00 86.94 71 GLY A CA 1
ATOM 509 C C . GLY A 1 71 ? -4.886 -15.177 -19.933 1.00 86.94 71 GLY A C 1
ATOM 510 O O . GLY A 1 71 ? -4.831 -14.564 -20.994 1.00 86.94 71 GLY A O 1
ATOM 511 N N . PHE A 1 72 ? -4.709 -14.572 -18.752 1.00 87.75 72 PHE A N 1
ATOM 512 C CA . PHE A 1 72 ? -4.216 -13.205 -18.668 1.00 87.75 72 PHE A CA 1
ATOM 513 C C . PHE A 1 72 ? -2.747 -13.187 -19.080 1.00 87.75 72 PHE A C 1
ATOM 515 O O . PHE A 1 72 ? -1.910 -13.826 -18.444 1.00 87.75 72 PHE A O 1
ATOM 522 N N . ASN A 1 73 ? -2.459 -12.464 -20.153 1.00 83.62 73 ASN A N 1
ATOM 523 C CA . ASN A 1 73 ? -1.113 -12.218 -20.629 1.00 83.62 73 ASN A CA 1
ATOM 524 C C . ASN A 1 73 ? -0.890 -10.710 -20.568 1.00 83.62 73 ASN A C 1
ATOM 526 O O . ASN A 1 73 ? -1.649 -9.948 -21.170 1.00 83.62 73 ASN A O 1
ATOM 530 N N . TYR A 1 74 ? 0.097 -10.289 -19.784 1.00 81.38 74 TYR A N 1
ATOM 531 C CA . TYR A 1 74 ? 0.471 -8.891 -19.737 1.00 81.38 74 TYR A CA 1
ATOM 532 C C . TYR A 1 74 ? 1.261 -8.545 -21.006 1.00 81.38 74 TYR A C 1
ATOM 534 O O . TYR A 1 74 ? 2.431 -8.888 -21.127 1.00 81.38 74 TYR A O 1
ATOM 542 N N . ASP A 1 75 ? 0.613 -7.851 -21.943 1.00 70.38 75 ASP A N 1
ATOM 543 C CA . ASP A 1 75 ? 1.156 -7.506 -23.271 1.00 70.38 75 ASP A CA 1
ATOM 544 C C . ASP A 1 75 ? 2.178 -6.344 -23.255 1.00 70.38 75 ASP A C 1
ATOM 546 O O . ASP A 1 75 ? 2.504 -5.764 -24.286 1.00 70.38 75 ASP A O 1
ATOM 550 N N . GLY A 1 76 ? 2.650 -5.919 -22.077 1.00 66.19 76 GLY A N 1
ATOM 551 C CA . GLY A 1 76 ? 3.595 -4.802 -21.979 1.00 66.19 76 GLY A CA 1
ATOM 552 C C . GLY A 1 76 ? 5.051 -5.193 -22.256 1.00 66.19 76 GLY A C 1
ATOM 553 O O . GLY A 1 76 ? 5.352 -6.330 -22.593 1.00 66.19 76 GLY A O 1
ATOM 554 N N . ASP A 1 77 ? 5.971 -4.242 -22.037 1.00 65.25 77 ASP A N 1
ATOM 555 C CA . ASP A 1 77 ? 7.437 -4.347 -22.236 1.00 65.25 77 ASP A CA 1
ATOM 556 C C . ASP A 1 77 ? 8.163 -5.417 -21.375 1.00 65.25 77 ASP A C 1
ATOM 558 O O . ASP A 1 77 ? 9.362 -5.292 -21.090 1.00 65.25 77 ASP A O 1
ATOM 562 N N . ALA A 1 78 ? 7.469 -6.453 -20.900 1.00 63.34 78 ALA A N 1
ATOM 563 C CA . ALA A 1 78 ? 8.118 -7.608 -20.304 1.00 63.34 78 ALA A CA 1
ATOM 564 C C . ALA A 1 78 ? 9.103 -8.194 -21.339 1.00 63.34 78 ALA A C 1
ATOM 566 O O . ALA A 1 78 ? 8.730 -8.409 -22.497 1.00 63.34 78 ALA A O 1
ATOM 567 N N . PRO A 1 79 ? 10.382 -8.408 -20.979 1.00 64.31 79 PRO A N 1
ATOM 568 C CA . PRO A 1 79 ? 11.307 -9.127 -21.842 1.00 64.31 79 PRO A CA 1
ATOM 569 C C . PRO A 1 79 ? 10.675 -10.452 -22.277 1.00 64.31 79 PRO A C 1
ATOM 571 O O . PRO A 1 79 ? 10.053 -11.122 -21.460 1.00 64.31 79 PRO A O 1
ATOM 574 N N . LYS A 1 80 ? 10.863 -10.855 -23.541 1.00 65.56 80 LYS A N 1
ATOM 575 C CA . LYS A 1 80 ? 10.319 -12.121 -24.078 1.00 65.56 80 LYS A CA 1
ATOM 576 C C . LYS A 1 80 ? 10.734 -13.362 -23.273 1.00 65.56 80 LYS A C 1
ATOM 578 O O . LYS A 1 80 ? 10.115 -14.409 -23.417 1.00 65.56 80 LYS A O 1
ATOM 583 N N . ASP A 1 81 ? 11.778 -13.224 -22.461 1.00 67.25 81 ASP A N 1
ATOM 584 C CA . ASP A 1 81 ? 12.366 -14.275 -21.639 1.00 67.25 81 ASP A CA 1
ATOM 585 C C . ASP A 1 81 ? 11.731 -14.375 -20.238 1.00 67.25 81 ASP A C 1
ATOM 587 O O . ASP A 1 81 ? 12.050 -15.293 -19.484 1.00 67.25 81 ASP A O 1
ATOM 591 N N . GLU A 1 82 ? 10.850 -13.443 -19.862 1.00 71.88 82 GLU A N 1
ATOM 592 C CA . GLU A 1 82 ? 10.129 -13.471 -18.588 1.00 71.88 82 GLU A CA 1
ATOM 593 C C . GLU A 1 82 ? 8.724 -14.041 -18.794 1.00 71.88 82 GLU A C 1
ATOM 595 O O . GLU A 1 82 ? 8.032 -13.671 -19.740 1.00 71.88 82 GLU A O 1
ATOM 600 N N . ASP A 1 83 ? 8.286 -14.932 -17.897 1.00 75.69 83 ASP A N 1
ATOM 601 C CA . ASP A 1 83 ? 6.920 -15.454 -17.929 1.00 75.69 83 ASP A CA 1
ATOM 602 C C . ASP A 1 83 ? 5.939 -14.280 -17.744 1.00 75.69 83 ASP A C 1
ATOM 604 O O . ASP A 1 83 ? 5.905 -13.668 -16.667 1.00 75.69 83 ASP A O 1
ATOM 608 N N . PRO A 1 84 ? 5.124 -13.935 -18.755 1.00 72.56 84 PRO A N 1
ATOM 609 C CA . PRO A 1 84 ? 4.183 -12.830 -18.636 1.00 72.56 84 PRO A CA 1
ATOM 610 C C . PRO A 1 84 ? 3.092 -13.112 -17.598 1.00 72.56 84 PRO A C 1
ATOM 612 O O . PRO A 1 84 ? 2.416 -12.191 -17.138 1.00 72.56 84 PRO A O 1
ATOM 615 N N . ALA A 1 85 ? 2.922 -14.372 -17.183 1.00 80.88 85 ALA A N 1
ATOM 616 C CA . ALA A 1 85 ? 2.054 -14.710 -16.069 1.00 80.88 85 ALA A CA 1
ATOM 617 C C . ALA A 1 85 ? 2.652 -14.296 -14.717 1.00 80.88 85 ALA A C 1
ATOM 619 O O . ALA A 1 85 ? 1.892 -14.185 -13.753 1.00 80.88 85 ALA A O 1
ATOM 620 N N . TYR A 1 86 ? 3.968 -14.087 -14.615 1.00 84.25 86 TYR A N 1
ATOM 621 C CA . TYR A 1 86 ? 4.658 -13.684 -13.386 1.00 84.25 86 TYR A CA 1
ATOM 622 C C . TYR A 1 86 ? 4.620 -12.163 -13.182 1.00 84.25 86 TYR A C 1
ATOM 624 O O . TYR A 1 86 ? 4.316 -11.687 -12.083 1.00 84.25 86 TYR A O 1
ATOM 632 N N . ASN A 1 87 ? 4.851 -11.391 -14.249 1.00 87.81 87 ASN A N 1
ATOM 633 C CA . ASN A 1 87 ? 4.876 -9.929 -14.205 1.00 87.81 87 ASN A CA 1
ATOM 634 C C . ASN A 1 87 ? 3.582 -9.316 -14.755 1.00 87.81 87 ASN A C 1
ATOM 636 O O . ASN A 1 87 ? 3.356 -9.255 -15.955 1.00 87.81 87 ASN A O 1
ATOM 640 N N . LEU A 1 88 ? 2.750 -8.796 -13.850 1.00 91.62 88 LEU A N 1
ATOM 641 C CA . LEU A 1 88 ? 1.460 -8.163 -14.171 1.00 91.62 88 LEU A CA 1
ATOM 642 C C . LEU A 1 88 ? 1.561 -6.645 -14.425 1.00 91.62 88 LEU A C 1
ATOM 644 O O . LEU A 1 88 ? 0.540 -5.971 -14.538 1.00 91.62 88 LEU A O 1
ATOM 648 N N . MET A 1 89 ? 2.776 -6.091 -14.425 1.00 92.81 89 MET A N 1
ATOM 649 C CA . MET A 1 89 ? 3.055 -4.657 -14.547 1.00 92.81 89 MET A CA 1
ATOM 650 C C . MET A 1 89 ? 4.357 -4.421 -15.322 1.00 92.81 89 MET A C 1
ATOM 652 O O . MET A 1 89 ? 5.235 -5.289 -15.299 1.00 92.81 89 MET A O 1
ATOM 656 N N . PRO A 1 90 ? 4.539 -3.239 -15.949 1.00 93.75 90 PRO A N 1
ATOM 657 C CA . PRO A 1 90 ? 5.813 -2.883 -16.561 1.00 93.75 90 PRO A CA 1
ATOM 658 C C . PRO A 1 90 ? 6.952 -2.858 -15.539 1.00 93.75 90 PRO A C 1
ATOM 660 O O . PRO A 1 90 ? 6.766 -2.543 -14.364 1.00 93.75 90 PRO A O 1
ATOM 663 N N . ARG A 1 91 ? 8.173 -3.086 -16.022 1.00 93.75 91 ARG A N 1
ATOM 664 C CA . ARG A 1 91 ? 9.391 -2.983 -15.208 1.00 93.75 91 ARG A CA 1
ATOM 665 C C . ARG A 1 91 ? 9.639 -1.568 -14.681 1.00 93.75 91 ARG A C 1
ATOM 667 O O . ARG A 1 91 ? 10.122 -1.401 -13.563 1.00 93.75 91 ARG A O 1
ATOM 674 N N . VAL A 1 92 ? 9.359 -0.558 -15.502 1.00 95.81 92 VAL A N 1
ATOM 675 C CA . VAL A 1 92 ? 9.515 0.855 -15.153 1.00 95.81 92 VAL A CA 1
ATOM 676 C C . VAL A 1 92 ? 8.156 1.525 -15.292 1.00 95.81 92 VAL A C 1
ATOM 678 O O . VAL A 1 92 ? 7.558 1.522 -16.367 1.00 95.81 92 VAL A O 1
ATOM 681 N N . THR A 1 93 ? 7.650 2.066 -14.190 1.00 96.75 93 THR A N 1
ATOM 682 C CA . THR A 1 93 ? 6.295 2.616 -14.105 1.00 96.75 93 THR A CA 1
ATOM 683 C C . THR A 1 93 ? 6.297 3.986 -13.466 1.00 96.75 93 THR A C 1
ATOM 685 O O . THR A 1 93 ? 7.037 4.220 -12.516 1.00 96.75 93 THR A O 1
ATOM 688 N N . LEU A 1 94 ? 5.404 4.850 -13.925 1.00 96.56 94 LEU A N 1
ATOM 689 C CA . LEU A 1 94 ? 5.066 6.109 -13.290 1.00 96.56 94 LEU A CA 1
ATOM 690 C C . LEU A 1 94 ? 3.691 5.982 -12.625 1.00 96.56 94 LEU A C 1
ATOM 692 O O . LEU A 1 94 ? 2.689 5.749 -13.304 1.00 96.56 94 LEU A O 1
ATOM 696 N N . LEU A 1 95 ? 3.653 6.117 -11.303 1.00 97.25 95 LEU A N 1
ATOM 697 C CA . LEU A 1 95 ? 2.432 6.222 -10.516 1.00 97.25 95 LEU A CA 1
ATOM 698 C C . LEU A 1 95 ? 2.027 7.692 -10.434 1.00 97.25 95 LEU A C 1
ATOM 700 O O . LEU A 1 95 ? 2.763 8.503 -9.885 1.00 97.25 95 LEU A O 1
ATOM 704 N N . THR A 1 96 ? 0.855 8.032 -10.948 1.00 95.88 96 THR A N 1
ATOM 705 C CA . THR A 1 96 ? 0.346 9.405 -10.955 1.00 95.88 96 THR A CA 1
ATOM 706 C C . THR A 1 96 ? -0.885 9.497 -10.072 1.00 95.88 96 THR A C 1
ATOM 708 O O . THR A 1 96 ? -1.884 8.813 -10.319 1.00 95.88 96 THR A O 1
ATOM 711 N N . GLU A 1 97 ? -0.829 10.357 -9.060 1.00 95.81 97 GLU A N 1
ATOM 712 C CA . GLU A 1 97 ? -1.978 10.658 -8.214 1.00 95.81 97 GLU A CA 1
ATOM 713 C C . GLU A 1 97 ? -3.115 11.264 -9.049 1.00 95.81 97 GLU A C 1
ATOM 715 O O . GLU A 1 97 ? -2.915 12.162 -9.873 1.00 95.81 97 GLU A O 1
ATOM 720 N N . ARG A 1 98 ? -4.343 10.799 -8.815 1.00 95.25 98 ARG A N 1
ATOM 721 C CA . ARG A 1 98 ? -5.553 11.407 -9.367 1.00 95.25 98 ARG A CA 1
ATOM 722 C C . ARG A 1 98 ? -6.379 12.011 -8.238 1.00 95.25 98 ARG A C 1
ATOM 724 O O . ARG A 1 98 ? -6.406 11.492 -7.127 1.00 95.25 98 ARG A O 1
ATOM 731 N N . SER A 1 99 ? -7.117 13.078 -8.552 1.00 94.12 99 SER A N 1
ATOM 732 C CA . SER A 1 99 ? -8.040 13.710 -7.609 1.00 94.12 99 SER A CA 1
ATOM 733 C C . SER A 1 99 ? -8.933 12.675 -6.910 1.00 94.12 99 SER A C 1
ATOM 735 O O . SER A 1 99 ? -9.569 11.857 -7.594 1.00 94.12 99 SER A O 1
ATOM 737 N N . PRO A 1 100 ? -8.987 12.696 -5.567 1.00 94.50 100 PRO A N 1
ATOM 738 C CA . PRO A 1 100 ? -9.745 11.719 -4.807 1.00 94.50 100 PRO A CA 1
ATOM 739 C C . PRO A 1 100 ? -11.236 11.822 -5.126 1.00 94.50 100 PRO A C 1
ATOM 741 O O . PRO A 1 100 ? -11.787 12.899 -5.364 1.00 94.50 100 PRO A O 1
ATOM 744 N N . ARG A 1 101 ? -11.908 10.673 -5.110 1.00 94.38 101 ARG A N 1
ATOM 745 C CA . ARG A 1 101 ? -13.369 10.579 -5.082 1.00 94.38 101 ARG A CA 1
ATOM 746 C C . ARG A 1 101 ? -13.802 10.298 -3.646 1.00 94.38 101 ARG A C 1
ATOM 748 O O . ARG A 1 101 ? -13.001 9.870 -2.816 1.00 94.38 101 ARG A O 1
ATOM 755 N N . LYS A 1 102 ? -15.083 10.515 -3.336 1.00 92.56 102 LYS A N 1
ATOM 756 C CA . LYS A 1 102 ? -15.622 10.188 -2.007 1.00 92.56 102 LYS A CA 1
ATOM 757 C C . LYS A 1 102 ? -15.282 8.728 -1.673 1.00 92.56 102 LYS A C 1
ATOM 759 O O . LYS A 1 102 ? -15.699 7.832 -2.400 1.00 92.56 102 LYS A O 1
ATOM 764 N N . PHE A 1 103 ? -14.513 8.523 -0.600 1.00 92.00 103 PHE A N 1
ATOM 765 C CA . PHE A 1 103 ? -14.084 7.214 -0.078 1.00 92.00 103 PHE A CA 1
ATOM 766 C C . PHE A 1 103 ? -13.119 6.396 -0.955 1.00 92.00 103 PHE A C 1
ATOM 768 O O . PHE A 1 103 ? -12.813 5.253 -0.607 1.00 92.00 103 PHE A O 1
ATOM 775 N N . ILE A 1 104 ? -12.627 6.949 -2.071 1.00 95.75 104 ILE A N 1
ATOM 776 C CA . ILE A 1 104 ? -11.747 6.237 -3.005 1.00 95.75 104 ILE A CA 1
ATOM 777 C C . ILE A 1 104 ? -10.641 7.169 -3.500 1.00 95.75 104 ILE A C 1
ATOM 779 O O . ILE A 1 104 ? -10.926 8.227 -4.059 1.00 95.75 104 ILE A O 1
ATOM 783 N N . MET A 1 105 ? -9.382 6.751 -3.372 1.00 96.88 105 MET A N 1
ATOM 784 C CA . MET A 1 105 ? -8.240 7.494 -3.911 1.00 96.88 105 MET A CA 1
ATOM 785 C C . MET A 1 105 ? -7.526 6.676 -5.001 1.00 96.88 105 MET A C 1
ATOM 787 O O . MET A 1 105 ? -6.940 5.638 -4.684 1.00 96.88 105 MET A O 1
ATOM 791 N N . PRO A 1 106 ? -7.618 7.093 -6.276 1.00 97.50 106 PRO A N 1
ATOM 792 C CA . PRO A 1 106 ? -6.964 6.414 -7.387 1.00 97.50 106 PRO A CA 1
ATOM 793 C C . PRO A 1 106 ? -5.531 6.888 -7.652 1.00 97.50 106 PRO A C 1
ATOM 795 O O . PRO A 1 106 ? -5.235 8.078 -7.570 1.00 97.50 106 PRO A O 1
ATOM 798 N N . PHE A 1 107 ? -4.686 5.956 -8.088 1.00 98.00 107 PHE A N 1
ATOM 799 C CA . PHE A 1 107 ? -3.371 6.206 -8.673 1.00 98.00 107 PHE A CA 1
ATOM 800 C C . PHE A 1 107 ? -3.289 5.549 -10.044 1.00 98.00 107 PHE A C 1
ATOM 802 O O . PHE A 1 107 ? -3.452 4.336 -10.173 1.00 98.00 107 PHE A O 1
ATOM 809 N N . TYR A 1 108 ? -3.033 6.337 -11.078 1.00 97.44 108 TYR A N 1
ATOM 810 C CA . TYR A 1 108 ? -2.826 5.808 -12.417 1.00 97.44 108 TYR A CA 1
ATOM 811 C C . TYR A 1 108 ? -1.429 5.241 -12.575 1.00 97.44 108 TYR A C 1
ATOM 813 O O . TYR A 1 108 ? -0.471 5.797 -12.048 1.00 97.44 108 TYR A O 1
ATOM 821 N N . VAL A 1 109 ? -1.318 4.151 -13.327 1.00 97.19 109 VAL A N 1
ATOM 822 C CA . VAL A 1 109 ? -0.039 3.521 -13.641 1.00 97.19 109 VAL A CA 1
ATOM 823 C C . VAL A 1 109 ? 0.225 3.693 -15.126 1.00 97.19 109 VAL A C 1
ATOM 825 O O . VAL A 1 109 ? -0.549 3.212 -15.954 1.00 97.19 109 VAL A O 1
ATOM 828 N N . PHE A 1 110 ? 1.316 4.376 -15.454 1.00 96.19 110 PHE A N 1
ATOM 829 C CA . PHE A 1 110 ? 1.813 4.537 -16.817 1.00 96.19 110 PHE A CA 1
ATOM 830 C C . PHE A 1 110 ? 3.140 3.786 -16.970 1.00 96.19 110 PHE A C 1
ATOM 832 O O . PHE A 1 110 ? 3.950 3.799 -16.042 1.00 96.19 110 PHE A O 1
ATOM 839 N N . PRO A 1 111 ? 3.415 3.151 -18.115 1.00 95.75 111 PRO A N 1
ATOM 840 C CA . PRO A 1 111 ? 4.745 2.658 -18.419 1.00 95.75 111 PRO A CA 1
ATOM 841 C C . PRO A 1 111 ? 5.673 3.857 -18.637 1.00 95.75 111 PRO A C 1
ATOM 843 O O . PRO A 1 111 ? 5.293 4.874 -19.227 1.00 95.75 111 PRO A O 1
ATOM 846 N N . SER A 1 112 ? 6.901 3.750 -18.147 1.00 94.69 112 SER A N 1
ATOM 847 C CA . SER A 1 112 ? 7.928 4.773 -18.317 1.00 94.69 112 SER A CA 1
ATOM 848 C C . SER A 1 112 ? 9.213 4.143 -18.848 1.00 94.69 112 SER A C 1
ATOM 850 O O . SER A 1 112 ? 9.427 2.939 -18.733 1.00 94.69 112 SER A O 1
ATOM 852 N N . ASN A 1 113 ? 10.059 4.942 -19.488 1.00 92.31 113 ASN A N 1
ATOM 853 C CA . ASN A 1 113 ? 11.348 4.492 -20.001 1.00 92.31 113 ASN A CA 1
ATOM 854 C C . ASN A 1 113 ? 12.487 4.782 -19.005 1.00 92.31 113 ASN A C 1
ATOM 856 O O . ASN A 1 113 ? 12.298 5.311 -17.910 1.00 92.31 113 ASN A O 1
ATOM 860 N N . GLN A 1 114 ? 13.717 4.435 -19.388 1.00 88.56 114 GLN A N 1
ATOM 861 C CA . GLN A 1 114 ? 14.897 4.678 -18.549 1.00 88.56 114 GLN A CA 1
ATOM 862 C C . GLN A 1 114 ? 15.154 6.174 -18.295 1.00 88.56 114 GLN A C 1
ATOM 864 O O . GLN A 1 114 ? 15.665 6.526 -17.229 1.00 88.56 114 GLN A O 1
ATOM 869 N N . ALA A 1 115 ? 14.727 7.035 -19.225 1.00 89.25 115 ALA A N 1
ATOM 870 C CA . ALA A 1 115 ? 14.800 8.490 -19.127 1.00 89.25 115 ALA A CA 1
ATOM 871 C C . ALA A 1 115 ? 13.707 9.100 -18.230 1.00 89.25 115 ALA A C 1
ATOM 873 O O . ALA A 1 115 ? 13.574 10.319 -18.187 1.00 89.25 115 ALA A O 1
ATOM 874 N N . SER A 1 116 ? 12.938 8.278 -17.505 1.00 88.44 116 SER A N 1
ATOM 875 C CA . SER A 1 116 ? 11.886 8.736 -16.593 1.00 88.44 116 SER A CA 1
ATOM 876 C C . SER A 1 116 ? 10.732 9.468 -17.293 1.00 88.44 116 SER A C 1
ATOM 878 O O . SER A 1 116 ? 9.977 10.183 -16.638 1.00 88.44 116 SER A O 1
ATOM 880 N N . THR A 1 117 ? 10.569 9.309 -18.612 1.00 90.06 117 THR A N 1
ATOM 881 C CA . THR A 1 117 ? 9.438 9.885 -19.352 1.00 90.06 117 THR A CA 1
ATOM 882 C C . THR A 1 117 ? 8.360 8.834 -19.593 1.00 90.06 117 THR A C 1
ATOM 884 O O . THR A 1 117 ? 8.632 7.629 -19.583 1.00 90.06 117 THR A O 1
ATOM 887 N N . ILE A 1 118 ? 7.112 9.279 -19.744 1.00 92.62 118 ILE A N 1
ATOM 888 C CA . ILE A 1 118 ? 5.974 8.403 -20.044 1.00 92.62 118 ILE A CA 1
ATOM 889 C C . ILE A 1 118 ? 6.210 7.775 -21.421 1.00 92.62 118 ILE A C 1
ATOM 891 O O . ILE A 1 118 ? 6.384 8.490 -22.406 1.00 92.62 118 ILE A O 1
ATOM 895 N N . ALA A 1 119 ? 6.246 6.444 -21.475 1.00 92.44 119 ALA A N 1
ATOM 896 C CA . ALA A 1 119 ? 6.558 5.691 -22.690 1.00 92.44 119 ALA A CA 1
ATOM 897 C C . ALA A 1 119 ? 5.305 5.214 -23.443 1.00 92.44 119 ALA A C 1
ATOM 899 O O . ALA A 1 119 ? 5.405 4.788 -24.589 1.00 92.44 119 ALA A O 1
ATOM 900 N N . GLY A 1 120 ? 4.124 5.291 -22.823 1.00 92.38 120 GLY A N 1
ATOM 901 C CA . GLY A 1 120 ? 2.881 4.799 -23.408 1.00 92.38 120 GLY A CA 1
ATOM 902 C C . GLY A 1 120 ? 1.634 5.263 -22.662 1.00 92.38 120 GLY A C 1
ATOM 903 O O . GLY A 1 120 ? 1.698 6.097 -21.757 1.00 92.38 120 GLY A O 1
ATOM 904 N N . GLY A 1 121 ? 0.484 4.722 -23.067 1.00 93.75 121 GLY A N 1
ATOM 905 C CA . GLY A 1 121 ? -0.799 4.979 -22.414 1.00 93.75 121 GLY A CA 1
ATOM 906 C C . GLY A 1 121 ? -0.868 4.407 -20.998 1.00 93.75 121 GLY A C 1
ATOM 907 O O . GLY A 1 121 ? 0.008 3.668 -20.558 1.00 93.75 121 GLY A O 1
ATOM 908 N N . GLN A 1 122 ? -1.930 4.748 -20.275 1.00 95.50 122 GLN A N 1
ATOM 909 C CA . GLN A 1 122 ? -2.214 4.140 -18.978 1.00 95.50 122 GLN A CA 1
ATOM 910 C C . GLN A 1 122 ? -2.293 2.607 -19.126 1.00 95.50 122 GLN A C 1
ATOM 912 O O . GLN A 1 122 ? -2.878 2.126 -20.091 1.00 95.50 122 GLN A O 1
ATOM 917 N N . VAL A 1 123 ? -1.703 1.857 -18.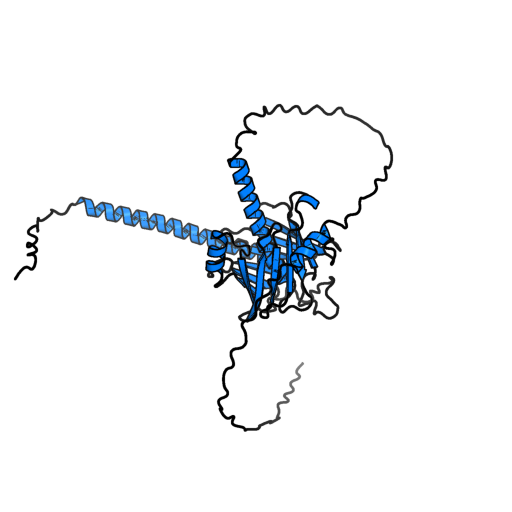189 1.00 95.81 123 VAL A N 1
ATOM 918 C CA . VAL A 1 123 ? -1.734 0.375 -18.156 1.00 95.81 123 VAL A CA 1
ATOM 919 C C . VAL A 1 123 ? -2.597 -0.182 -17.023 1.00 95.81 123 VAL A C 1
ATOM 921 O O . VAL A 1 123 ? -2.984 -1.347 -17.050 1.00 95.81 123 VAL A O 1
ATOM 924 N N . GLY A 1 124 ? -2.943 0.649 -16.040 1.00 96.56 124 GLY A N 1
ATOM 925 C CA . GLY A 1 124 ? -3.905 0.290 -15.007 1.00 96.56 124 GLY A CA 1
ATOM 926 C C . GLY A 1 124 ? -4.121 1.394 -13.982 1.00 96.56 124 GLY A C 1
ATOM 927 O O . GLY A 1 124 ? -3.621 2.515 -14.128 1.00 96.56 124 GLY A O 1
ATOM 928 N N . THR A 1 125 ? -4.889 1.081 -12.946 1.00 98.00 125 THR A N 1
ATOM 929 C CA . THR A 1 125 ? -5.221 1.981 -11.840 1.00 98.00 125 THR A CA 1
ATOM 930 C C . THR A 1 125 ? -5.135 1.233 -10.522 1.00 98.00 125 THR A C 1
ATOM 932 O O . THR A 1 125 ? -5.761 0.192 -10.343 1.00 98.00 125 THR A O 1
ATOM 935 N N . TRP A 1 126 ? -4.409 1.796 -9.567 1.00 98.38 126 TRP A N 1
ATOM 936 C CA . TRP A 1 126 ? -4.542 1.435 -8.167 1.00 98.38 126 TRP A CA 1
ATOM 937 C C . TRP A 1 126 ? -5.701 2.185 -7.537 1.00 98.38 126 TRP A C 1
ATOM 939 O O . TRP A 1 126 ? -5.799 3.404 -7.647 1.00 98.38 126 TRP A O 1
ATOM 949 N N . TRP A 1 127 ? -6.539 1.466 -6.810 1.00 97.81 127 TRP A N 1
ATOM 950 C CA . TRP A 1 127 ? -7.646 2.009 -6.048 1.00 97.81 127 TRP A CA 1
ATOM 951 C C . TRP A 1 127 ? -7.374 1.811 -4.564 1.00 97.81 127 TRP A C 1
ATOM 953 O O . TRP A 1 127 ? -7.222 0.678 -4.116 1.00 97.81 127 TRP A O 1
ATOM 963 N N . ARG A 1 128 ? -7.335 2.899 -3.788 1.00 97.88 128 ARG A N 1
ATOM 964 C CA . ARG A 1 128 ? -7.406 2.846 -2.323 1.00 97.88 128 ARG A CA 1
ATOM 965 C C . ARG A 1 128 ? -8.849 3.046 -1.893 1.00 97.88 128 ARG A C 1
ATOM 967 O O . ARG A 1 128 ? -9.346 4.173 -1.911 1.00 97.88 128 ARG A O 1
ATOM 974 N N . THR A 1 129 ? -9.501 1.968 -1.487 1.00 97.56 129 THR A N 1
ATOM 975 C CA . THR A 1 129 ? -10.863 1.983 -0.951 1.00 97.56 129 THR A CA 1
ATOM 976 C C . THR A 1 129 ? -10.824 2.158 0.560 1.00 97.56 129 THR A C 1
ATOM 978 O O . THR A 1 129 ? -10.124 1.426 1.269 1.00 97.56 129 THR A O 1
ATOM 981 N N . TRP A 1 130 ? -11.580 3.133 1.060 1.00 97.44 130 TRP A N 1
ATOM 982 C CA . TRP A 1 130 ? -11.739 3.363 2.492 1.00 97.44 130 TRP A CA 1
ATOM 983 C C . TRP A 1 130 ? -12.475 2.207 3.179 1.00 97.44 130 TRP A C 1
ATOM 985 O O . TRP A 1 130 ? -13.400 1.613 2.627 1.00 97.44 130 TRP A O 1
ATOM 995 N N . GLY A 1 131 ? -12.078 1.924 4.415 1.00 96.75 131 GLY A N 1
ATOM 996 C CA . GLY A 1 131 ? -12.808 1.070 5.339 1.00 96.75 131 GLY A CA 1
ATOM 997 C C . GLY A 1 131 ? -12.675 1.622 6.760 1.00 96.75 131 GLY A C 1
ATOM 998 O O . GLY A 1 131 ? -11.697 2.317 7.046 1.00 96.75 131 GLY A O 1
ATOM 999 N N . PRO A 1 132 ? -13.636 1.339 7.656 1.00 96.25 132 PRO A N 1
ATOM 1000 C CA . PRO A 1 132 ? -13.646 1.898 9.010 1.00 96.25 132 PRO A CA 1
ATOM 1001 C C . PRO A 1 132 ? -12.447 1.479 9.873 1.00 96.25 132 PRO A C 1
ATOM 1003 O O . PRO A 1 132 ? -12.092 2.190 10.807 1.00 96.25 132 PRO A O 1
ATOM 1006 N N . ILE A 1 133 ? -11.825 0.334 9.583 1.00 96.31 133 ILE A N 1
ATOM 1007 C CA . ILE A 1 133 ? -10.684 -0.211 10.333 1.00 96.31 133 ILE A CA 1
ATOM 1008 C C . ILE A 1 133 ? -9.402 -0.120 9.500 1.00 96.31 133 ILE A C 1
ATOM 1010 O O . ILE A 1 133 ? -8.332 0.192 10.024 1.00 96.31 133 ILE A O 1
ATOM 1014 N N . PHE A 1 134 ? -9.485 -0.422 8.202 1.00 96.38 134 PHE A N 1
ATOM 1015 C CA . PHE A 1 134 ? -8.330 -0.402 7.308 1.00 96.38 134 PHE A CA 1
ATOM 1016 C C . PHE A 1 134 ? -8.709 -0.121 5.854 1.00 96.38 134 PHE A C 1
ATOM 1018 O O . PHE A 1 134 ? -9.787 -0.487 5.382 1.00 96.38 134 PHE A O 1
ATOM 1025 N N . TYR A 1 135 ? -7.757 0.463 5.126 1.00 97.56 135 TYR A N 1
ATOM 1026 C CA . TYR A 1 135 ? -7.830 0.642 3.680 1.00 97.56 135 TYR A CA 1
ATOM 1027 C C . TYR A 1 135 ? -7.566 -0.671 2.940 1.00 97.56 135 TYR A C 1
ATOM 1029 O O . TYR A 1 135 ? -6.701 -1.461 3.333 1.00 97.56 135 TYR A O 1
ATOM 1037 N N . THR A 1 136 ? -8.298 -0.880 1.848 1.00 97.88 136 THR A N 1
ATOM 1038 C CA . THR A 1 136 ? -8.055 -1.973 0.897 1.00 97.88 136 THR A CA 1
ATOM 1039 C C . THR A 1 136 ? -7.537 -1.383 -0.402 1.00 97.88 136 THR A C 1
ATOM 1041 O O . THR A 1 136 ? -8.058 -0.372 -0.867 1.00 97.88 136 THR A O 1
ATOM 1044 N N . TYR A 1 137 ? -6.513 -2.006 -0.971 1.00 98.25 137 TYR A N 1
ATOM 1045 C CA . TYR A 1 137 ? -5.885 -1.564 -2.205 1.00 98.25 137 TYR A CA 1
ATOM 1046 C C . TYR A 1 137 ? -6.114 -2.610 -3.286 1.00 98.25 137 TYR A C 1
ATOM 1048 O O . TYR A 1 137 ? -5.875 -3.794 -3.046 1.00 98.25 137 TYR A O 1
ATOM 1056 N N . THR A 1 138 ? -6.553 -2.199 -4.465 1.00 98.12 138 THR A N 1
ATOM 1057 C CA . THR A 1 138 ? -6.737 -3.099 -5.609 1.00 98.12 138 THR A CA 1
ATOM 1058 C C . THR A 1 138 ? -6.151 -2.486 -6.860 1.00 98.12 138 THR A C 1
ATOM 1060 O O . THR A 1 138 ? -6.287 -1.286 -7.079 1.00 98.12 138 THR A O 1
ATOM 1063 N N . TYR A 1 139 ? -5.494 -3.300 -7.673 1.00 98.00 139 TYR A N 1
ATOM 1064 C CA . TYR A 1 139 ? -4.990 -2.889 -8.972 1.00 98.00 139 TYR A CA 1
ATOM 1065 C C . TYR A 1 139 ? -5.880 -3.456 -10.069 1.00 98.00 139 TYR A C 1
ATOM 1067 O O . TYR A 1 139 ? -6.044 -4.673 -10.171 1.00 98.00 139 TYR A O 1
ATOM 1075 N N . GLU A 1 140 ? -6.434 -2.558 -10.869 1.00 96.75 140 GLU A N 1
ATOM 1076 C CA . GLU A 1 140 ? -7.256 -2.848 -12.037 1.00 96.75 140 GLU A CA 1
ATOM 1077 C C . GLU A 1 140 ? -6.445 -2.552 -13.302 1.00 96.75 140 GLU A C 1
ATOM 1079 O O . GLU A 1 140 ? -5.880 -1.463 -13.433 1.00 96.75 140 GLU A O 1
ATOM 1084 N N . ASP A 1 141 ? -6.356 -3.514 -14.216 1.00 95.12 141 ASP A N 1
ATOM 1085 C CA . ASP A 1 141 ? -5.696 -3.319 -15.510 1.00 95.12 141 ASP A CA 1
ATOM 1086 C C . ASP A 1 141 ? -6.568 -2.485 -16.477 1.00 95.12 141 ASP A C 1
ATOM 1088 O O . ASP A 1 141 ? -7.697 -2.101 -16.167 1.00 95.12 141 ASP A O 1
ATOM 1092 N N . MET A 1 142 ? -6.071 -2.211 -17.688 1.00 93.44 142 MET A N 1
ATOM 1093 C CA . MET A 1 142 ? -6.860 -1.509 -18.719 1.00 93.44 142 MET A CA 1
ATOM 1094 C C . MET A 1 142 ? -8.078 -2.288 -19.224 1.00 93.44 142 MET A C 1
ATOM 1096 O O . MET A 1 142 ? -8.978 -1.689 -19.811 1.00 93.44 142 MET A O 1
ATOM 1100 N N . SER A 1 143 ? -8.126 -3.602 -18.998 1.00 92.75 143 SER A N 1
ATOM 1101 C CA . SER A 1 143 ? -9.268 -4.457 -19.338 1.00 92.75 143 SER A CA 1
ATOM 1102 C C . SER A 1 143 ? -10.329 -4.496 -18.233 1.00 92.75 143 SER A C 1
ATOM 1104 O O . SER A 1 143 ? -11.234 -5.334 -18.287 1.00 92.75 143 SER A O 1
ATOM 1106 N N . SER A 1 144 ? -10.213 -3.635 -17.218 1.00 93.44 144 SER A N 1
ATOM 1107 C CA . SER A 1 144 ? -11.074 -3.607 -16.034 1.00 93.44 144 SER A CA 1
ATOM 1108 C C . SER A 1 144 ? -11.096 -4.904 -15.217 1.00 93.44 144 SER A C 1
ATOM 1110 O O . SER A 1 144 ? -12.078 -5.231 -14.546 1.00 93.44 144 SER A O 1
ATOM 1112 N N . LYS A 1 145 ? -10.004 -5.669 -15.252 1.00 93.88 145 LYS A N 1
ATOM 1113 C CA . LYS A 1 145 ? -9.792 -6.854 -14.423 1.00 93.88 145 LYS A CA 1
ATOM 1114 C C . LYS A 1 145 ? -8.916 -6.490 -13.235 1.00 93.88 145 LYS A C 1
ATOM 1116 O O . LYS A 1 145 ? -7.797 -6.004 -13.385 1.00 93.88 145 LYS A O 1
ATOM 1121 N N . THR A 1 146 ? -9.394 -6.797 -12.033 1.00 96.25 146 THR A N 1
ATOM 1122 C CA . THR A 1 146 ? -8.555 -6.681 -10.837 1.00 96.25 146 THR A CA 1
ATOM 1123 C C . THR A 1 146 ? -7.551 -7.822 -10.800 1.00 96.25 146 THR A C 1
ATOM 1125 O O . THR A 1 146 ? -7.934 -8.987 -10.673 1.00 96.25 146 THR A O 1
ATOM 1128 N N . THR A 1 147 ? -6.263 -7.501 -10.898 1.00 95.88 147 THR A N 1
ATOM 1129 C CA . THR A 1 147 ? -5.206 -8.519 -10.970 1.00 95.88 147 THR A CA 1
ATOM 1130 C C . THR A 1 147 ? -4.475 -8.698 -9.646 1.00 95.88 147 THR A C 1
ATOM 1132 O O . THR A 1 147 ? -4.080 -9.816 -9.306 1.00 95.88 147 THR A O 1
ATOM 1135 N N . ILE A 1 148 ? -4.346 -7.632 -8.856 1.00 97.38 148 ILE A N 1
ATOM 1136 C CA . ILE A 1 148 ? -3.639 -7.637 -7.573 1.00 97.38 148 ILE A CA 1
ATOM 1137 C C . ILE A 1 148 ? -4.508 -6.959 -6.522 1.00 97.38 148 ILE A C 1
ATOM 1139 O O . ILE A 1 148 ? -5.200 -5.977 -6.795 1.00 97.38 148 ILE A O 1
ATOM 1143 N N . TYR A 1 149 ? -4.435 -7.452 -5.292 1.00 97.88 149 TYR A N 1
ATOM 1144 C CA . TYR A 1 149 ? -4.958 -6.754 -4.131 1.00 97.88 149 TYR A CA 1
ATOM 1145 C C . TYR A 1 149 ? -3.917 -6.700 -3.018 1.00 97.88 149 TYR A C 1
ATOM 1147 O O . TYR A 1 149 ? -3.025 -7.543 -2.899 1.00 97.88 149 TYR A O 1
ATOM 1155 N N . MET A 1 150 ? -4.045 -5.687 -2.175 1.00 98.19 150 MET A N 1
ATOM 1156 C CA . MET A 1 150 ? -3.202 -5.479 -1.016 1.00 98.19 150 MET A CA 1
ATOM 1157 C C . MET A 1 150 ? -4.055 -5.032 0.172 1.00 98.19 150 MET A C 1
ATOM 1159 O O . MET A 1 150 ? -4.982 -4.231 0.044 1.00 98.19 150 MET A O 1
ATOM 1163 N N . ARG A 1 151 ? -3.758 -5.575 1.354 1.00 96.81 151 ARG A N 1
ATOM 1164 C CA . ARG A 1 151 ? -4.478 -5.260 2.599 1.00 96.81 151 ARG A CA 1
ATOM 1165 C C . ARG A 1 151 ? -3.544 -5.231 3.800 1.00 96.81 151 ARG A C 1
ATOM 1167 O O . ARG A 1 151 ? -2.515 -5.903 3.799 1.00 96.81 151 ARG A O 1
ATOM 1174 N N . LYS A 1 152 ? -3.938 -4.514 4.852 1.00 97.25 152 LYS A N 1
ATOM 1175 C CA . LYS A 1 152 ? -3.205 -4.477 6.123 1.00 97.25 152 LYS A CA 1
ATOM 1176 C C . LYS A 1 152 ? -3.341 -5.800 6.895 1.00 97.25 152 LYS A C 1
ATOM 1178 O O . LYS A 1 152 ? -4.425 -6.378 6.965 1.00 97.25 152 LYS A O 1
ATOM 1183 N N . ASN A 1 153 ? -2.255 -6.264 7.510 1.00 96.69 153 ASN A N 1
ATOM 1184 C CA . ASN A 1 153 ? -2.260 -7.364 8.474 1.00 96.69 153 ASN A CA 1
ATOM 1185 C C . ASN A 1 153 ? -2.615 -6.811 9.863 1.00 96.69 153 ASN A C 1
ATOM 1187 O O . ASN A 1 153 ? -1.823 -6.093 10.463 1.00 96.69 153 ASN A O 1
ATOM 1191 N N . LEU A 1 154 ? -3.797 -7.143 10.386 1.00 94.44 154 LEU A N 1
ATOM 1192 C CA . LEU A 1 154 ? -4.338 -6.502 11.597 1.00 94.44 154 LEU A CA 1
ATOM 1193 C C . LEU A 1 154 ? -3.670 -6.927 12.908 1.00 94.44 154 LEU A C 1
ATOM 1195 O O . LEU A 1 154 ? -3.715 -6.183 13.878 1.00 94.44 154 LEU A O 1
ATOM 1199 N N . LEU A 1 155 ? -3.052 -8.107 12.938 1.00 93.25 155 LEU A N 1
ATOM 1200 C CA . LEU A 1 155 ? -2.434 -8.665 14.145 1.00 93.25 155 LEU A CA 1
ATOM 1201 C C . LEU A 1 155 ? -0.933 -8.366 14.257 1.00 93.25 155 LEU A C 1
ATOM 1203 O O . LEU A 1 155 ? -0.297 -8.801 15.213 1.00 93.25 155 LEU A O 1
ATOM 1207 N N . ARG A 1 156 ? -0.340 -7.666 13.280 1.00 94.00 156 ARG A N 1
ATOM 1208 C CA . ARG A 1 156 ? 1.086 -7.317 13.304 1.00 94.00 156 ARG A CA 1
ATOM 1209 C C . ARG A 1 156 ? 1.268 -5.857 13.699 1.00 94.00 156 ARG A C 1
ATOM 1211 O O . ARG A 1 156 ? 0.549 -4.985 13.222 1.00 94.00 156 ARG A O 1
ATOM 1218 N N . LEU A 1 157 ? 2.244 -5.613 14.570 1.00 91.25 157 LEU A N 1
ATOM 1219 C CA . LEU A 1 157 ? 2.643 -4.269 14.978 1.00 91.25 157 LEU A CA 1
ATOM 1220 C C . LEU A 1 157 ? 3.292 -3.523 13.801 1.00 91.25 157 LEU A C 1
ATOM 1222 O O . LEU A 1 157 ? 4.007 -4.122 12.994 1.00 91.25 157 LEU A O 1
ATOM 1226 N N . GLY A 1 158 ? 3.041 -2.215 13.733 1.00 92.44 158 GLY A N 1
ATOM 1227 C CA . GLY A 1 158 ? 3.580 -1.329 12.701 1.00 92.44 158 GLY A CA 1
ATOM 1228 C C . GLY A 1 158 ? 2.851 -1.382 11.360 1.00 92.44 158 GLY A C 1
ATOM 1229 O O . GLY A 1 158 ? 1.676 -1.764 11.265 1.00 92.44 158 GLY A O 1
ATOM 1230 N N . SER A 1 159 ? 3.547 -0.952 10.308 1.00 95.12 159 SER A N 1
ATOM 1231 C CA . SER A 1 159 ? 3.045 -1.069 8.938 1.00 95.12 159 SER A CA 1
ATOM 1232 C C . SER A 1 159 ? 3.312 -2.480 8.413 1.00 95.12 159 SER A C 1
ATOM 1234 O O . SER A 1 159 ? 4.455 -2.881 8.199 1.00 95.12 159 SER A O 1
ATOM 1236 N N . SER A 1 160 ? 2.251 -3.266 8.234 1.00 97.56 160 SER A N 1
ATOM 1237 C CA . SER A 1 160 ? 2.334 -4.622 7.695 1.00 97.56 160 SER A CA 1
ATOM 1238 C C . SER A 1 160 ? 1.208 -4.850 6.704 1.00 97.56 160 SER A C 1
ATOM 1240 O O . SER A 1 160 ? 0.035 -4.734 7.056 1.00 97.56 160 SER A O 1
ATOM 1242 N N . HIS A 1 161 ? 1.563 -5.185 5.472 1.00 98.31 161 HIS A N 1
ATOM 1243 C CA . HIS A 1 161 ? 0.647 -5.378 4.363 1.00 98.31 161 HIS A CA 1
ATOM 1244 C C . HIS A 1 161 ? 0.907 -6.726 3.700 1.00 98.31 161 HIS A C 1
ATOM 1246 O O . HIS A 1 161 ? 2.042 -7.191 3.602 1.00 98.31 161 HIS A O 1
ATOM 1252 N N . ARG A 1 162 ? -0.167 -7.371 3.257 1.00 97.81 162 ARG A N 1
ATOM 1253 C CA . ARG A 1 162 ? -0.120 -8.564 2.420 1.00 97.81 162 ARG A CA 1
ATOM 1254 C C . ARG A 1 162 ? -0.523 -8.167 1.011 1.00 97.81 162 ARG A C 1
ATOM 1256 O O . ARG A 1 162 ? -1.607 -7.610 0.839 1.00 97.81 162 ARG A O 1
ATOM 1263 N N . ILE A 1 163 ? 0.340 -8.467 0.054 1.00 98.06 163 ILE A N 1
ATOM 1264 C CA . ILE A 1 163 ? 0.171 -8.248 -1.377 1.00 98.06 163 ILE A CA 1
ATOM 1265 C C . ILE A 1 163 ? -0.062 -9.618 -2.011 1.00 98.06 163 ILE A C 1
ATOM 1267 O O . ILE A 1 163 ? 0.626 -10.592 -1.695 1.00 98.06 163 ILE A O 1
ATOM 1271 N N . ALA A 1 164 ? -1.077 -9.705 -2.854 1.00 96.81 164 ALA A N 1
ATOM 1272 C CA . ALA A 1 164 ? -1.584 -10.965 -3.353 1.00 96.81 164 ALA A CA 1
ATOM 1273 C C . ALA A 1 164 ? -2.134 -10.799 -4.763 1.00 96.81 164 ALA A C 1
ATOM 1275 O O . ALA A 1 164 ? -2.783 -9.798 -5.073 1.00 96.81 164 ALA A O 1
ATOM 1276 N N . ARG A 1 165 ? -1.934 -11.814 -5.598 1.00 96.19 165 ARG A N 1
ATOM 1277 C CA . ARG A 1 165 ? -2.622 -11.900 -6.881 1.00 96.19 165 ARG A CA 1
ATOM 1278 C C . ARG A 1 165 ? -4.060 -12.352 -6.674 1.00 96.19 165 ARG A C 1
ATOM 1280 O O . ARG A 1 165 ? -4.361 -13.149 -5.784 1.00 96.19 165 ARG A O 1
ATOM 1287 N N . CYS A 1 166 ? -4.950 -11.865 -7.525 1.00 96.00 166 CYS A N 1
ATOM 1288 C CA . CYS A 1 166 ? -6.365 -12.202 -7.459 1.00 96.00 166 CYS A CA 1
ATOM 1289 C C . CYS A 1 166 ? -6.695 -13.620 -7.927 1.00 96.00 166 CYS A C 1
ATOM 1291 O O . CYS A 1 166 ? -7.728 -14.155 -7.534 1.00 96.00 166 CYS A O 1
ATOM 1293 N N . ASP A 1 167 ? -5.823 -14.245 -8.717 1.00 94.50 167 ASP A N 1
ATOM 1294 C CA . ASP A 1 167 ? -5.977 -15.636 -9.144 1.00 94.50 167 ASP A CA 1
ATOM 1295 C C . ASP A 1 167 ? -5.605 -16.662 -8.067 1.00 94.50 167 ASP A C 1
ATOM 1297 O O . ASP A 1 167 ? -5.866 -17.849 -8.264 1.00 94.50 167 ASP A O 1
ATOM 1301 N N . GLY A 1 168 ? -5.023 -16.219 -6.947 1.00 92.62 168 GLY A N 1
ATOM 1302 C CA . GLY A 1 168 ? -4.551 -17.091 -5.874 1.00 92.62 168 GLY A CA 1
ATOM 1303 C C . GLY A 1 168 ? -3.297 -17.892 -6.231 1.00 92.62 168 GLY A C 1
ATOM 1304 O O . GLY A 1 168 ? -2.966 -18.827 -5.505 1.00 92.62 168 GLY A O 1
ATOM 1305 N N . LYS A 1 169 ? -2.619 -17.558 -7.337 1.00 91.31 169 LYS A N 1
ATOM 1306 C CA . LYS A 1 169 ? -1.303 -18.116 -7.664 1.00 91.31 169 LYS A CA 1
ATOM 1307 C C . LYS A 1 169 ? -0.212 -17.366 -6.908 1.00 91.31 169 LYS A C 1
ATOM 1309 O O . LYS A 1 169 ? -0.392 -16.198 -6.566 1.00 91.31 169 LYS A O 1
ATOM 1314 N N . GLU A 1 170 ? 0.930 -18.033 -6.758 1.00 90.12 170 GLU A N 1
ATOM 1315 C CA . GLU A 1 170 ? 2.102 -17.570 -6.007 1.00 90.12 170 GLU A CA 1
ATOM 1316 C C . GLU A 1 170 ? 1.849 -17.414 -4.496 1.00 90.12 170 GLU A C 1
ATOM 1318 O O . GLU A 1 170 ? 0.716 -17.198 -4.048 1.00 90.12 170 GLU A O 1
ATOM 1323 N N . PRO A 1 171 ? 2.894 -17.543 -3.663 1.00 94.00 171 PRO A N 1
ATOM 1324 C CA . PRO A 1 171 ? 2.769 -17.231 -2.253 1.00 94.00 171 PRO A CA 1
ATOM 1325 C C . PRO A 1 171 ? 2.456 -15.745 -2.057 1.00 94.00 171 PRO A C 1
ATOM 1327 O O . PRO A 1 171 ? 2.856 -14.866 -2.821 1.00 94.00 171 PRO A O 1
ATOM 1330 N N . PHE A 1 172 ? 1.744 -15.448 -0.973 1.00 96.50 172 PHE A N 1
ATOM 1331 C CA . PHE A 1 172 ? 1.495 -14.071 -0.584 1.00 96.50 172 PHE A CA 1
ATOM 1332 C C . PHE A 1 172 ? 2.803 -13.359 -0.252 1.00 96.50 172 PHE A C 1
ATOM 1334 O O . PHE A 1 172 ? 3.599 -13.850 0.552 1.00 96.50 172 PHE A O 1
ATOM 1341 N N . VAL A 1 173 ? 2.969 -12.152 -0.787 1.00 97.81 173 VAL A N 1
ATOM 1342 C CA . VAL A 1 173 ? 4.104 -11.304 -0.442 1.00 97.81 173 VAL A CA 1
ATOM 1343 C C . VAL A 1 173 ? 3.721 -10.442 0.752 1.00 97.81 173 VAL A C 1
ATOM 1345 O O . VAL A 1 173 ? 2.733 -9.708 0.724 1.00 97.81 173 VAL A O 1
ATOM 1348 N N . THR A 1 174 ? 4.478 -10.537 1.838 1.00 98.31 174 THR A N 1
ATOM 1349 C CA . THR A 1 174 ? 4.265 -9.727 3.037 1.00 98.31 174 THR A CA 1
ATOM 1350 C C . THR A 1 174 ? 5.283 -8.596 3.078 1.00 98.31 174 THR A C 1
ATOM 1352 O O . THR A 1 174 ? 6.471 -8.829 3.278 1.00 98.31 174 THR A O 1
ATOM 1355 N N . PHE A 1 175 ? 4.799 -7.365 2.935 1.00 98.12 175 PHE A N 1
ATOM 1356 C CA . PHE A 1 175 ? 5.567 -6.136 3.104 1.00 98.12 175 PHE A CA 1
ATOM 1357 C C . PHE A 1 175 ? 5.379 -5.635 4.533 1.00 98.12 175 PHE A C 1
ATOM 1359 O O . PHE A 1 175 ? 4.272 -5.255 4.918 1.00 98.12 175 PHE A O 1
ATOM 1366 N N . THR A 1 176 ? 6.412 -5.693 5.366 1.00 97.94 176 THR A N 1
ATOM 1367 C CA . THR A 1 176 ? 6.242 -5.456 6.800 1.00 97.94 176 THR A CA 1
ATOM 1368 C C . THR A 1 176 ? 7.434 -4.774 7.432 1.00 97.94 176 THR A C 1
ATOM 1370 O O . THR A 1 176 ? 8.579 -5.124 7.191 1.00 97.94 176 THR A O 1
ATOM 1373 N N . GLU A 1 177 ? 7.157 -3.866 8.348 1.00 96.50 177 GLU A N 1
ATOM 1374 C CA . GLU A 1 177 ? 8.167 -3.268 9.212 1.00 96.50 177 GLU A CA 1
ATOM 1375 C C . GLU A 1 177 ? 8.738 -4.309 10.195 1.00 96.50 177 GLU A C 1
ATOM 1377 O O . GLU A 1 177 ? 9.949 -4.470 10.354 1.00 96.50 177 GLU A O 1
ATOM 1382 N N . GLY A 1 178 ? 7.843 -5.106 10.796 1.00 94.25 178 GLY A N 1
ATOM 1383 C CA . GLY A 1 178 ? 8.205 -6.243 11.639 1.00 94.25 178 GLY A CA 1
ATOM 1384 C C . GLY A 1 178 ? 9.007 -5.809 12.865 1.00 94.25 178 GLY A C 1
ATOM 1385 O O . GLY A 1 178 ? 8.623 -4.883 13.574 1.00 94.25 178 GLY A O 1
ATOM 1386 N N . SER A 1 179 ? 10.146 -6.462 13.106 1.00 94.56 179 SER A N 1
ATOM 1387 C CA . SER A 1 179 ? 11.057 -6.117 14.208 1.00 94.56 179 SER A CA 1
ATOM 1388 C C . SER A 1 179 ? 11.643 -4.703 14.104 1.00 94.56 179 SER A C 1
ATOM 1390 O O . SER A 1 179 ? 12.146 -4.187 15.097 1.00 94.56 179 SER A O 1
ATOM 1392 N N . ASN A 1 180 ? 11.595 -4.073 12.925 1.00 94.88 180 ASN A N 1
ATOM 1393 C CA . ASN A 1 180 ? 12.146 -2.735 12.725 1.00 94.88 180 ASN A CA 1
ATOM 1394 C C . ASN A 1 180 ? 11.212 -1.631 13.231 1.00 94.88 180 ASN A C 1
ATOM 1396 O O . ASN A 1 180 ? 11.652 -0.493 13.304 1.00 94.88 180 ASN A O 1
ATOM 1400 N N . TRP A 1 181 ? 9.974 -1.946 13.634 1.00 95.25 181 TRP A N 1
ATOM 1401 C CA . TRP A 1 181 ? 8.993 -0.939 14.056 1.00 95.25 181 TRP A CA 1
ATOM 1402 C C . TRP A 1 181 ? 9.510 -0.012 15.156 1.00 95.25 181 TRP A C 1
ATOM 1404 O O . TRP A 1 181 ? 9.464 1.212 15.039 1.00 95.25 181 TRP A O 1
ATOM 1414 N N . PHE A 1 182 ? 10.077 -0.594 16.213 1.00 94.81 182 PHE A N 1
ATOM 1415 C CA . PHE A 1 182 ? 10.631 0.199 17.305 1.00 94.81 182 PHE A CA 1
ATOM 1416 C C . PHE A 1 182 ? 11.867 0.991 16.857 1.00 94.81 182 PHE A C 1
ATOM 1418 O O . PHE A 1 182 ? 12.000 2.167 17.184 1.00 94.81 182 PHE A O 1
ATOM 1425 N N . SER A 1 183 ? 12.750 0.371 16.063 1.00 93.81 183 SER A N 1
ATOM 1426 C CA . SER A 1 183 ? 13.965 1.033 15.579 1.00 93.81 183 SER A CA 1
ATOM 1427 C C . SER A 1 183 ? 13.647 2.208 14.659 1.00 93.81 183 SER A C 1
ATOM 1429 O O . SER A 1 183 ? 14.282 3.247 14.798 1.00 93.81 183 SER A O 1
ATOM 1431 N N . ASN A 1 184 ? 12.684 2.064 13.750 1.00 93.12 184 ASN A N 1
ATOM 1432 C CA . ASN A 1 184 ? 12.245 3.137 12.865 1.00 93.12 184 ASN A CA 1
ATOM 1433 C C . ASN A 1 184 ? 11.666 4.286 13.690 1.00 93.12 184 ASN A C 1
ATOM 1435 O O . ASN A 1 184 ? 12.056 5.431 13.502 1.00 93.12 184 ASN A O 1
ATOM 1439 N N . ARG A 1 185 ? 10.836 3.990 14.701 1.00 92.94 185 ARG A N 1
ATOM 1440 C CA . ARG A 1 185 ? 10.267 5.032 15.565 1.00 92.94 185 ARG A CA 1
ATOM 1441 C C . ARG A 1 185 ? 11.332 5.826 16.324 1.00 92.94 185 ARG A C 1
ATOM 1443 O O . ARG A 1 185 ? 11.225 7.048 16.413 1.00 92.94 185 ARG A O 1
ATOM 1450 N N . VAL A 1 186 ? 12.357 5.149 16.844 1.00 92.88 186 VAL A N 1
ATOM 1451 C CA . VAL A 1 186 ? 13.505 5.801 17.497 1.00 92.88 186 VAL A CA 1
ATOM 1452 C C . VAL A 1 186 ? 14.312 6.627 16.491 1.00 92.88 186 VAL A C 1
ATOM 1454 O O . VAL A 1 186 ? 14.673 7.759 16.800 1.00 92.88 186 VAL A O 1
ATOM 1457 N N . ARG A 1 187 ? 14.552 6.115 15.277 1.00 90.75 187 ARG A N 1
ATOM 1458 C CA . ARG A 1 187 ? 15.254 6.851 14.209 1.00 90.75 187 ARG A CA 1
ATOM 1459 C C . ARG A 1 187 ? 14.514 8.121 13.802 1.00 90.75 187 ARG A C 1
ATOM 1461 O O . ARG A 1 187 ? 15.152 9.165 13.709 1.00 90.75 187 ARG A O 1
ATOM 1468 N N . THR A 1 188 ? 13.192 8.053 13.629 1.00 88.50 188 THR A N 1
ATOM 1469 C CA . THR A 1 188 ? 12.356 9.227 13.340 1.00 88.50 188 THR A CA 1
ATOM 1470 C C . THR A 1 188 ? 12.431 10.247 14.475 1.00 88.50 188 THR A C 1
ATOM 1472 O O . THR A 1 188 ? 12.610 11.430 14.216 1.00 88.50 188 THR A O 1
ATOM 1475 N N . ALA A 1 189 ? 12.352 9.806 15.736 1.00 90.88 189 ALA A N 1
ATOM 1476 C CA . ALA A 1 189 ? 12.426 10.706 16.891 1.00 90.88 189 ALA A CA 1
ATOM 1477 C C . ALA A 1 189 ? 13.798 11.391 17.047 1.00 90.88 189 ALA A C 1
ATOM 1479 O O . ALA A 1 189 ? 13.870 12.500 17.568 1.00 90.88 189 ALA A O 1
ATOM 1480 N N . LEU A 1 190 ? 14.875 10.739 16.601 1.00 92.75 190 LEU A N 1
ATOM 1481 C CA . LEU A 1 190 ? 16.242 11.265 16.641 1.00 92.75 190 LEU A CA 1
ATOM 1482 C C . LEU A 1 190 ? 16.669 11.979 15.343 1.00 92.75 190 LEU A C 1
ATOM 1484 O O . LEU A 1 190 ? 17.799 12.454 15.273 1.00 92.75 190 LEU A O 1
ATOM 1488 N N . GLY A 1 191 ? 15.804 12.050 14.324 1.00 87.00 191 GLY A N 1
ATOM 1489 C CA . GLY A 1 191 ? 16.082 12.760 13.069 1.00 87.00 191 GLY A CA 1
ATOM 1490 C C . GLY A 1 191 ? 17.137 12.102 12.168 1.00 87.00 191 GLY A C 1
ATOM 1491 O O . GLY A 1 191 ? 17.923 12.803 11.539 1.00 87.00 191 GLY A O 1
ATOM 1492 N N . TYR A 1 192 ? 17.201 10.767 12.109 1.00 85.62 192 TYR A N 1
ATOM 1493 C CA . TYR A 1 192 ? 18.134 10.068 11.210 1.00 85.62 192 TYR A CA 1
ATOM 1494 C C . TYR A 1 192 ? 17.744 10.200 9.724 1.00 85.62 192 TYR A C 1
ATOM 1496 O O . TYR A 1 192 ? 16.566 10.166 9.373 1.00 85.62 192 TYR A O 1
ATOM 1504 N N . ASN A 1 193 ? 18.754 10.210 8.840 1.00 77.31 193 ASN A N 1
ATOM 1505 C CA . ASN A 1 193 ? 18.585 10.273 7.376 1.00 77.31 193 ASN A CA 1
ATOM 1506 C C . ASN A 1 193 ? 18.017 8.984 6.731 1.00 77.31 193 ASN A C 1
ATOM 1508 O O . ASN A 1 193 ? 17.772 8.946 5.530 1.00 77.31 193 ASN A O 1
ATOM 1512 N N . GLN A 1 194 ? 17.843 7.905 7.496 1.00 78.62 194 GLN A N 1
ATOM 1513 C CA . GLN A 1 194 ? 17.128 6.703 7.058 1.00 78.62 194 GLN A CA 1
ATOM 1514 C C . GLN A 1 194 ? 15.923 6.523 7.979 1.00 78.62 194 GLN A C 1
ATOM 1516 O O . GLN A 1 194 ? 16.073 6.063 9.117 1.00 78.62 194 GLN A O 1
ATOM 1521 N N . ALA A 1 195 ? 14.746 6.919 7.502 1.00 80.94 195 ALA A N 1
ATOM 1522 C CA . ALA A 1 195 ? 13.539 6.951 8.316 1.00 80.94 195 ALA A CA 1
ATOM 1523 C C . ALA A 1 195 ? 13.012 5.538 8.594 1.00 80.94 195 ALA A C 1
ATOM 1525 O O . ALA A 1 195 ? 12.930 5.134 9.759 1.00 80.94 195 ALA A O 1
ATOM 1526 N N . MET A 1 196 ? 12.709 4.759 7.550 1.00 93.94 196 MET A N 1
ATOM 1527 C CA . MET A 1 196 ? 12.067 3.454 7.712 1.00 93.94 196 MET A CA 1
ATOM 1528 C C . MET A 1 196 ? 12.738 2.338 6.904 1.00 93.94 196 MET A C 1
ATOM 1530 O O . MET A 1 196 ? 13.086 2.479 5.734 1.00 93.94 196 MET A O 1
ATOM 1534 N N . THR A 1 197 ? 12.888 1.174 7.539 1.00 96.44 197 THR A N 1
ATOM 1535 C CA . THR A 1 197 ? 13.298 -0.070 6.872 1.00 96.44 197 THR A CA 1
ATOM 1536 C C . THR A 1 197 ? 12.174 -1.101 6.945 1.00 96.44 197 THR A C 1
ATOM 1538 O O . THR A 1 197 ? 11.761 -1.503 8.040 1.00 96.44 197 THR A O 1
ATOM 1541 N N . PHE A 1 198 ? 11.745 -1.604 5.792 1.00 97.69 198 PHE A N 1
ATOM 1542 C CA . PHE A 1 198 ? 10.736 -2.651 5.646 1.00 97.69 198 PHE A CA 1
ATOM 1543 C C . PHE A 1 198 ? 11.362 -3.951 5.140 1.00 97.69 198 PHE A C 1
ATOM 1545 O O . PHE A 1 198 ? 12.302 -3.948 4.349 1.00 97.69 198 PHE A O 1
ATOM 1552 N N . LYS A 1 199 ? 10.818 -5.078 5.588 1.00 98.00 199 LYS A N 1
ATOM 1553 C CA . LYS A 1 199 ? 11.167 -6.432 5.158 1.00 98.00 199 LYS A CA 1
ATOM 1554 C C . LYS A 1 199 ? 10.106 -6.950 4.194 1.00 98.00 199 LYS A C 1
ATOM 1556 O O . LYS A 1 199 ? 8.908 -6.759 4.420 1.00 98.00 199 LYS A O 1
ATOM 1561 N N . ILE A 1 200 ? 10.551 -7.629 3.147 1.00 98.25 200 ILE A N 1
ATOM 1562 C CA . ILE A 1 200 ? 9.701 -8.237 2.126 1.00 98.25 200 ILE A CA 1
ATOM 1563 C C . ILE A 1 200 ? 9.850 -9.748 2.247 1.00 98.25 200 ILE A C 1
ATOM 1565 O O . ILE A 1 200 ? 10.943 -10.280 2.054 1.00 98.25 200 ILE A O 1
ATOM 1569 N N . TYR A 1 201 ? 8.756 -10.427 2.576 1.00 98.12 201 TYR A N 1
ATOM 1570 C CA . TYR A 1 201 ? 8.697 -11.883 2.655 1.00 98.12 201 TYR A CA 1
ATOM 1571 C C . TYR A 1 201 ? 7.877 -12.440 1.498 1.00 98.12 201 TYR A C 1
ATOM 1573 O O . TYR A 1 201 ? 6.818 -11.891 1.203 1.00 98.12 201 TYR A O 1
ATOM 1581 N N . SER A 1 202 ? 8.327 -13.528 0.883 1.00 97.12 202 SER A N 1
ATOM 1582 C CA . SER A 1 202 ? 7.533 -14.327 -0.052 1.00 97.12 202 SER A CA 1
ATOM 1583 C C . SER A 1 202 ? 7.160 -15.625 0.655 1.00 97.12 202 SER A C 1
ATOM 1585 O O . SER A 1 202 ? 8.027 -16.452 0.927 1.00 97.12 202 SER A O 1
ATOM 1587 N N . GLY A 1 203 ? 5.898 -15.762 1.068 1.00 96.06 203 GLY A N 1
ATOM 1588 C CA . GLY A 1 203 ? 5.535 -16.785 2.051 1.00 96.06 203 GLY A CA 1
ATOM 1589 C C . GLY A 1 203 ? 6.245 -16.523 3.384 1.00 96.06 203 GLY A C 1
ATOM 1590 O O . GLY A 1 203 ? 6.033 -15.468 3.990 1.00 96.06 203 GLY A O 1
ATOM 1591 N N . ASP A 1 204 ? 7.093 -17.459 3.807 1.00 96.88 204 ASP A N 1
ATOM 1592 C CA . ASP A 1 204 ? 7.891 -17.360 5.037 1.00 96.88 204 ASP A CA 1
ATOM 1593 C C . ASP A 1 204 ? 9.347 -16.922 4.783 1.00 96.88 204 ASP A C 1
ATOM 1595 O O . ASP A 1 204 ? 10.066 -16.575 5.725 1.00 96.88 204 ASP A O 1
ATOM 1599 N N . ASP A 1 205 ? 9.770 -16.850 3.518 1.00 97.50 205 ASP A N 1
ATOM 1600 C CA . ASP A 1 205 ? 11.151 -16.555 3.145 1.00 97.50 205 ASP A CA 1
ATOM 1601 C C . ASP A 1 205 ? 11.396 -15.051 3.019 1.00 97.50 205 ASP A C 1
ATOM 1603 O O . ASP A 1 205 ? 10.679 -14.335 2.316 1.00 97.50 205 ASP A O 1
ATOM 1607 N N . LEU A 1 206 ? 12.445 -14.553 3.680 1.00 97.62 206 LEU A N 1
ATOM 1608 C CA . LEU A 1 206 ? 12.887 -13.165 3.548 1.00 97.62 206 LEU A CA 1
ATOM 1609 C C . LEU A 1 206 ? 13.581 -12.967 2.194 1.00 97.62 206 LEU A C 1
ATOM 1611 O O . LEU A 1 206 ? 14.735 -13.357 2.013 1.00 97.62 206 LEU A O 1
ATOM 1615 N N . VAL A 1 207 ? 12.891 -12.316 1.261 1.00 97.38 207 VAL A N 1
ATOM 1616 C CA . VAL A 1 207 ? 13.381 -12.113 -0.111 1.00 97.38 207 VAL A CA 1
ATOM 1617 C C . VAL A 1 207 ? 14.073 -10.766 -0.312 1.00 97.38 207 VAL A C 1
ATOM 1619 O O . VAL A 1 207 ? 14.917 -10.634 -1.199 1.00 97.38 207 VAL A O 1
ATOM 1622 N N . GLY A 1 208 ? 13.769 -9.763 0.514 1.00 97.38 208 GLY A N 1
ATOM 1623 C CA . GLY A 1 208 ? 14.414 -8.461 0.392 1.00 97.38 208 GLY A CA 1
ATOM 1624 C C . GLY A 1 208 ? 13.998 -7.429 1.428 1.00 97.38 208 GLY A C 1
ATOM 1625 O O . GLY A 1 208 ? 13.274 -7.713 2.386 1.00 97.38 208 GLY A O 1
ATOM 1626 N N . PHE A 1 209 ? 14.468 -6.212 1.197 1.00 97.75 209 PHE A N 1
ATOM 1627 C CA . PHE A 1 209 ? 14.249 -5.038 2.024 1.00 97.75 209 PHE A CA 1
ATOM 1628 C C . PHE A 1 209 ? 13.799 -3.865 1.153 1.00 97.75 209 PHE A C 1
ATOM 1630 O O . PHE A 1 209 ? 14.216 -3.747 0.000 1.00 97.75 209 PHE A O 1
ATOM 1637 N N . ALA A 1 210 ? 12.965 -2.995 1.715 1.00 97.81 210 ALA A N 1
ATOM 1638 C CA . ALA A 1 210 ? 12.722 -1.663 1.177 1.00 97.81 210 ALA A CA 1
ATOM 1639 C C . ALA A 1 210 ? 13.189 -0.636 2.205 1.00 97.81 210 ALA A C 1
ATOM 1641 O O . ALA A 1 210 ? 12.781 -0.679 3.367 1.00 97.81 210 ALA A O 1
ATOM 1642 N N . GLU A 1 211 ? 14.061 0.258 1.779 1.00 96.94 211 GLU A N 1
ATOM 1643 C CA . GLU A 1 211 ? 14.682 1.271 2.617 1.00 96.94 211 GLU A CA 1
ATOM 1644 C C . GLU A 1 211 ? 14.222 2.639 2.147 1.00 96.94 211 GLU A C 1
ATOM 1646 O O . GLU A 1 211 ? 14.423 3.002 0.991 1.00 96.94 211 GLU A O 1
ATOM 1651 N N . GLU A 1 212 ? 13.602 3.389 3.041 1.00 95.12 212 GLU A N 1
ATOM 1652 C CA . GLU A 1 212 ? 13.280 4.785 2.808 1.00 95.12 212 GLU A CA 1
ATOM 1653 C C . GLU A 1 212 ? 14.528 5.644 2.970 1.00 95.12 212 GLU A C 1
ATOM 1655 O O . GLU A 1 212 ? 15.234 5.551 3.980 1.00 95.12 212 GLU A O 1
ATOM 1660 N N . ALA A 1 213 ? 14.789 6.478 1.971 1.00 90.25 213 ALA A N 1
ATOM 1661 C CA . ALA A 1 213 ? 15.806 7.506 2.059 1.00 90.25 213 ALA A CA 1
ATOM 1662 C C . ALA A 1 213 ? 15.148 8.809 2.518 1.00 90.25 213 ALA A C 1
ATOM 1664 O O . ALA A 1 213 ? 14.299 9.367 1.820 1.00 90.25 213 ALA A O 1
ATOM 1665 N N . THR A 1 214 ? 15.572 9.302 3.680 1.00 75.38 214 THR A N 1
ATOM 1666 C CA . THR A 1 214 ? 15.211 10.637 4.150 1.00 75.38 214 THR A CA 1
ATOM 1667 C C . THR A 1 214 ? 16.152 11.624 3.466 1.00 75.38 214 THR A C 1
ATOM 1669 O O . THR A 1 214 ? 17.310 11.788 3.855 1.00 75.38 214 THR A O 1
ATOM 1672 N N . GLY A 1 215 ? 15.674 12.241 2.395 1.00 85.44 215 GLY A N 1
ATOM 1673 C CA . GLY A 1 215 ? 16.371 13.297 1.669 1.00 85.44 215 GLY A CA 1
ATOM 1674 C C . GLY A 1 215 ? 15.395 14.394 1.263 1.00 85.44 215 GLY A C 1
ATOM 1675 O O . GLY A 1 215 ? 14.222 14.347 1.618 1.00 85.44 215 GLY A O 1
ATOM 1676 N N . GLU A 1 216 ? 15.874 15.368 0.489 1.00 88.00 216 GLU A N 1
ATOM 1677 C CA . GLU A 1 216 ? 15.015 16.407 -0.102 1.00 88.00 216 GLU A CA 1
ATOM 1678 C C . GLU A 1 216 ? 13.926 15.800 -0.999 1.00 88.00 216 GLU A C 1
ATOM 1680 O O . GLU A 1 216 ? 12.809 16.304 -1.064 1.00 88.00 216 GLU A O 1
ATOM 1685 N N . VAL A 1 217 ? 14.245 14.679 -1.653 1.00 92.31 217 VAL A N 1
ATOM 1686 C CA . VAL A 1 217 ? 13.321 13.944 -2.511 1.00 92.31 217 VAL A CA 1
ATOM 1687 C C . VAL A 1 217 ? 12.959 12.608 -1.855 1.00 92.31 217 VAL A C 1
ATOM 1689 O O . VAL A 1 217 ? 13.815 11.716 -1.781 1.00 92.31 217 VAL A O 1
ATOM 1692 N N . PRO A 1 218 ? 11.698 12.429 -1.416 1.00 94.25 218 PRO A N 1
ATOM 1693 C CA . PRO A 1 218 ? 11.208 11.164 -0.888 1.00 94.25 218 PRO A CA 1
ATOM 1694 C C . PRO A 1 218 ? 11.468 10.006 -1.855 1.00 94.25 218 PRO A C 1
ATOM 1696 O O . PRO A 1 218 ? 11.075 10.038 -3.028 1.00 94.25 218 PRO A O 1
ATOM 1699 N N . SER A 1 219 ? 12.130 8.957 -1.367 1.00 96.00 219 SER A N 1
ATOM 1700 C CA . SER A 1 219 ? 12.416 7.777 -2.181 1.00 96.00 219 SER A CA 1
ATOM 1701 C C . SER A 1 219 ? 12.524 6.484 -1.374 1.00 96.00 219 SER A C 1
ATOM 1703 O O . SER A 1 219 ? 12.809 6.486 -0.179 1.00 96.00 219 SER A O 1
ATOM 1705 N N . LEU A 1 220 ? 12.292 5.360 -2.053 1.00 97.38 220 LEU A N 1
ATOM 1706 C CA . LEU A 1 220 ? 12.511 4.007 -1.556 1.00 97.38 220 LEU A CA 1
ATOM 1707 C C . LEU A 1 220 ? 13.564 3.313 -2.416 1.00 97.38 220 LEU A C 1
ATOM 1709 O O . LEU A 1 220 ? 13.500 3.356 -3.646 1.00 97.38 220 LEU A O 1
ATOM 1713 N N . THR A 1 221 ? 14.478 2.600 -1.775 1.00 97.56 221 THR A N 1
ATOM 1714 C CA . THR A 1 221 ? 15.425 1.692 -2.424 1.00 97.56 221 THR A CA 1
ATOM 1715 C C . THR A 1 221 ? 15.067 0.257 -2.070 1.00 97.56 221 THR A C 1
ATOM 1717 O O . THR A 1 221 ? 14.891 -0.079 -0.901 1.00 97.56 221 THR A O 1
ATOM 1720 N N . PHE A 1 222 ? 14.968 -0.606 -3.075 1.00 98.00 222 PHE A N 1
ATOM 1721 C CA . PHE A 1 222 ? 14.697 -2.027 -2.903 1.00 98.00 222 PHE A CA 1
ATOM 1722 C C . PHE A 1 222 ? 15.997 -2.813 -3.025 1.00 98.00 222 PHE A C 1
ATOM 1724 O O . PHE A 1 222 ? 16.745 -2.649 -3.994 1.00 98.00 222 PHE A O 1
ATOM 1731 N N . ARG A 1 223 ? 16.251 -3.696 -2.061 1.00 97.62 223 ARG A N 1
ATOM 1732 C CA . ARG A 1 223 ? 17.441 -4.553 -2.019 1.00 97.62 223 ARG A CA 1
ATOM 1733 C C . ARG A 1 223 ? 17.068 -6.001 -1.748 1.00 97.62 223 ARG A C 1
ATOM 1735 O O . ARG A 1 223 ? 16.056 -6.267 -1.102 1.00 97.62 223 ARG A O 1
ATOM 1742 N N . ASN A 1 224 ? 17.866 -6.947 -2.226 1.00 97.25 224 ASN A N 1
ATOM 1743 C CA . ASN A 1 224 ? 17.676 -8.357 -1.881 1.00 97.25 224 ASN A CA 1
ATOM 1744 C C . ASN A 1 224 ? 18.270 -8.674 -0.493 1.00 97.25 224 ASN A C 1
ATOM 1746 O O . ASN A 1 224 ? 18.873 -7.823 0.163 1.00 97.25 224 ASN A O 1
ATOM 1750 N N . SER A 1 225 ? 18.133 -9.924 -0.047 1.00 96.31 225 SER A N 1
ATOM 1751 C CA . SER A 1 225 ? 18.722 -10.402 1.214 1.00 96.31 225 SER A CA 1
ATOM 1752 C C . SER A 1 225 ? 20.258 -10.335 1.267 1.00 96.31 225 SER A C 1
ATOM 1754 O O . SER A 1 225 ? 20.828 -10.326 2.356 1.00 96.31 225 SER A O 1
ATOM 1756 N N . LYS A 1 226 ? 20.926 -10.251 0.110 1.00 96.69 226 LYS A N 1
ATOM 1757 C CA . LYS A 1 226 ? 22.381 -10.089 -0.048 1.00 96.69 226 LYS A CA 1
ATOM 1758 C C . LYS A 1 226 ? 22.815 -8.626 -0.192 1.00 96.69 226 LYS A C 1
ATOM 1760 O O . LYS A 1 226 ? 23.994 -8.376 -0.411 1.00 96.69 226 LYS A O 1
ATOM 1765 N N . ASN A 1 227 ? 21.890 -7.676 -0.030 1.00 95.88 227 ASN A N 1
ATOM 1766 C CA . ASN A 1 227 ? 22.105 -6.237 -0.193 1.00 95.88 227 ASN A CA 1
ATOM 1767 C C . ASN A 1 227 ? 22.321 -5.757 -1.646 1.00 95.88 227 ASN A C 1
ATOM 1769 O O . ASN A 1 227 ? 22.660 -4.588 -1.857 1.00 95.88 227 ASN A O 1
ATOM 1773 N N . ASP A 1 228 ? 22.085 -6.616 -2.643 1.00 97.06 228 ASP A N 1
ATOM 1774 C CA . ASP A 1 228 ? 22.124 -6.245 -4.058 1.00 97.06 228 ASP A CA 1
ATOM 1775 C C . ASP A 1 228 ? 20.929 -5.357 -4.410 1.00 97.06 228 ASP A C 1
ATOM 1777 O O . ASP A 1 228 ? 19.811 -5.552 -3.922 1.00 97.06 228 ASP A O 1
ATOM 1781 N N . PHE A 1 229 ? 21.161 -4.400 -5.302 1.00 96.31 229 PHE A N 1
ATOM 1782 C CA . PHE A 1 229 ? 20.157 -3.449 -5.759 1.00 96.31 229 PHE A CA 1
ATOM 1783 C C . PHE A 1 229 ? 19.092 -4.108 -6.651 1.00 96.31 229 PHE A C 1
ATOM 1785 O O . PHE A 1 229 ? 19.398 -4.678 -7.704 1.00 96.31 229 PHE A O 1
ATOM 1792 N N . LEU A 1 230 ? 17.824 -3.983 -6.253 1.00 96.62 230 LEU A N 1
ATOM 1793 C CA . LEU A 1 230 ? 16.671 -4.518 -6.986 1.00 96.62 230 LEU A CA 1
ATOM 1794 C C . LEU A 1 230 ? 15.846 -3.441 -7.685 1.00 96.62 230 LEU A C 1
ATOM 1796 O O . LEU A 1 230 ? 15.150 -3.747 -8.649 1.00 96.62 230 LEU A O 1
ATOM 1800 N N . GLY A 1 231 ? 15.891 -2.196 -7.224 1.00 96.81 231 GLY A N 1
ATOM 1801 C CA . GLY A 1 231 ? 15.104 -1.125 -7.817 1.00 96.81 231 GLY A CA 1
ATOM 1802 C C . GLY A 1 231 ? 14.965 0.083 -6.911 1.00 96.81 231 GLY A C 1
ATOM 1803 O O . GLY A 1 231 ? 15.421 0.080 -5.768 1.00 96.81 231 GLY A O 1
ATOM 1804 N N . THR A 1 232 ? 14.297 1.110 -7.419 1.00 97.38 232 THR A N 1
ATOM 1805 C CA . THR A 1 232 ? 14.019 2.356 -6.701 1.00 97.38 232 THR A CA 1
ATOM 1806 C C . THR A 1 232 ? 12.615 2.850 -6.968 1.00 97.38 232 THR A C 1
ATOM 1808 O O . THR A 1 232 ? 12.000 2.540 -7.987 1.00 97.38 232 THR A O 1
ATOM 1811 N N . SER A 1 233 ? 12.122 3.665 -6.050 1.00 97.69 233 SER A N 1
ATOM 1812 C CA . SER A 1 233 ? 10.924 4.467 -6.207 1.00 97.69 233 SER A CA 1
ATOM 1813 C C . SER A 1 233 ? 11.227 5.883 -5.778 1.00 97.69 233 SER A C 1
ATOM 1815 O O . SER A 1 233 ? 11.627 6.079 -4.640 1.00 97.69 233 SER A O 1
ATOM 1817 N N . VAL A 1 234 ? 11.037 6.864 -6.647 1.00 96.56 234 VAL A N 1
ATOM 1818 C CA . VAL A 1 234 ? 11.391 8.259 -6.360 1.00 96.56 234 VAL A CA 1
ATOM 1819 C C . VAL A 1 234 ? 10.198 9.149 -6.665 1.00 96.56 234 VAL A C 1
ATOM 1821 O O . VAL A 1 234 ? 9.578 8.993 -7.722 1.00 96.56 234 VAL A O 1
ATOM 1824 N N . LEU A 1 235 ? 9.876 10.071 -5.758 1.00 95.12 235 LEU A N 1
ATOM 1825 C CA . LEU A 1 235 ? 8.935 11.148 -6.039 1.00 95.12 235 LEU A CA 1
ATOM 1826 C C . LEU A 1 235 ? 9.570 12.090 -7.071 1.00 95.12 235 LEU A C 1
ATOM 1828 O O . LEU A 1 235 ? 10.590 12.718 -6.813 1.00 95.12 235 LEU A O 1
ATOM 1832 N N . LEU A 1 236 ? 8.999 12.162 -8.268 1.00 93.69 236 LEU A N 1
ATOM 1833 C CA . LEU A 1 236 ? 9.360 13.180 -9.246 1.00 93.69 236 LEU A CA 1
ATOM 1834 C C . LEU A 1 236 ? 8.793 14.524 -8.794 1.00 93.69 236 LEU A C 1
ATOM 1836 O O . LEU A 1 236 ? 7.710 14.563 -8.211 1.00 93.69 236 LEU A O 1
ATOM 1840 N N . ASP A 1 237 ? 9.532 15.597 -9.088 1.00 82.50 237 ASP A N 1
ATOM 1841 C CA . ASP A 1 237 ? 9.200 16.965 -8.688 1.00 82.50 237 ASP A CA 1
ATOM 1842 C C . ASP A 1 237 ? 7.700 17.254 -8.901 1.00 82.50 237 ASP A C 1
ATOM 1844 O O . ASP A 1 237 ? 7.230 17.215 -10.050 1.00 82.50 237 ASP A O 1
ATOM 1848 N N . PRO A 1 238 ? 6.942 17.520 -7.818 1.00 67.88 238 PRO A N 1
ATOM 1849 C CA . PRO A 1 238 ? 5.505 17.747 -7.904 1.00 67.88 238 PRO A CA 1
ATOM 1850 C C . PRO A 1 238 ? 5.171 18.908 -8.849 1.00 67.88 238 PRO A C 1
ATOM 1852 O O . PRO A 1 238 ? 4.162 18.853 -9.549 1.00 67.88 238 PRO A O 1
ATOM 1855 N N . ASN A 1 239 ? 6.053 19.906 -8.971 1.00 72.00 239 ASN A N 1
ATOM 1856 C CA . ASN A 1 239 ? 5.780 21.135 -9.716 1.00 72.00 239 ASN A CA 1
ATOM 1857 C C . ASN A 1 239 ? 5.773 20.963 -11.240 1.00 72.00 239 ASN A C 1
ATOM 1859 O O . ASN A 1 239 ? 5.308 21.850 -11.957 1.00 72.00 239 ASN A O 1
ATOM 1863 N N . PHE A 1 240 ? 6.266 19.840 -11.771 1.00 66.44 240 PHE A N 1
ATOM 1864 C CA . PHE A 1 240 ? 6.397 19.679 -13.220 1.00 66.44 240 PHE A CA 1
ATOM 1865 C C . PHE A 1 240 ? 5.040 19.506 -13.937 1.00 66.44 240 PHE A C 1
ATOM 1867 O O . PHE A 1 240 ? 4.909 19.860 -15.114 1.00 66.44 240 PHE A O 1
ATOM 1874 N N . HIS A 1 241 ? 4.008 19.010 -13.241 1.00 67.19 241 HIS A N 1
ATOM 1875 C CA . HIS A 1 241 ? 2.680 18.729 -13.814 1.00 67.19 241 HIS A CA 1
ATOM 1876 C C . HIS A 1 241 ? 1.489 19.137 -12.923 1.00 67.19 241 HIS A C 1
ATOM 1878 O O . HIS A 1 241 ? 0.351 18.756 -13.208 1.00 67.19 241 HIS A O 1
ATOM 1884 N N . GLY A 1 242 ? 1.712 19.949 -11.886 1.00 79.50 242 GLY A N 1
ATOM 1885 C CA . GLY A 1 242 ? 0.651 20.515 -11.048 1.00 79.50 242 GLY A CA 1
ATOM 1886 C C . GLY A 1 242 ? 0.889 20.268 -9.563 1.00 79.50 242 GLY A C 1
ATOM 1887 O O . GLY A 1 242 ? 1.991 20.433 -9.075 1.00 79.50 242 GLY A O 1
ATOM 1888 N N . THR A 1 243 ? -0.159 19.907 -8.827 1.00 82.69 243 THR A N 1
ATOM 1889 C CA . THR A 1 243 ? -0.088 19.613 -7.382 1.00 82.69 243 THR A CA 1
ATOM 1890 C C . THR A 1 243 ? -0.119 18.114 -7.085 1.00 82.69 243 THR A C 1
ATOM 1892 O O . THR A 1 243 ? -0.393 17.708 -5.960 1.00 82.69 243 THR A O 1
ATOM 1895 N N . LYS A 1 244 ? 0.070 17.276 -8.110 1.00 89.56 244 LYS A N 1
ATOM 1896 C CA . LYS A 1 244 ? -0.127 15.827 -8.028 1.00 89.56 244 LYS A CA 1
ATOM 1897 C C . LYS A 1 244 ? 1.194 15.100 -7.897 1.00 89.56 244 LYS A C 1
ATOM 1899 O O . LYS A 1 244 ? 2.141 15.382 -8.625 1.00 89.56 244 LYS A O 1
ATOM 1904 N N . ALA A 1 245 ? 1.238 14.145 -6.973 1.00 92.31 245 ALA A N 1
ATOM 1905 C CA . ALA A 1 245 ? 2.429 13.344 -6.759 1.00 92.31 245 ALA A CA 1
ATOM 1906 C C . ALA A 1 245 ? 2.644 12.364 -7.924 1.00 92.31 245 ALA A C 1
ATOM 1908 O O . ALA A 1 245 ? 1.739 11.612 -8.309 1.00 92.31 245 ALA A O 1
ATOM 1909 N N . HIS A 1 246 ? 3.866 12.345 -8.450 1.00 95.06 246 HIS A N 1
ATOM 1910 C CA . HIS A 1 246 ? 4.296 11.428 -9.499 1.00 95.06 246 HIS A CA 1
ATOM 1911 C C . HIS A 1 246 ? 5.432 10.558 -8.974 1.00 95.06 246 HIS A C 1
ATOM 1913 O O . HIS A 1 246 ? 6.524 11.054 -8.737 1.00 95.06 246 HIS A O 1
ATOM 1919 N N . TRP A 1 247 ? 5.211 9.259 -8.804 1.00 96.69 247 TRP A N 1
ATOM 1920 C CA . TRP A 1 247 ? 6.236 8.344 -8.306 1.00 96.69 247 TRP A CA 1
ATOM 1921 C C . TRP A 1 247 ? 6.777 7.478 -9.424 1.00 96.69 247 TRP A C 1
ATOM 1923 O O . TRP A 1 247 ? 6.056 6.670 -10.011 1.00 96.69 247 TRP A O 1
ATOM 1933 N N . LEU A 1 248 ? 8.063 7.621 -9.707 1.00 97.12 248 LEU A N 1
ATOM 1934 C CA . LEU A 1 248 ? 8.751 6.774 -10.659 1.00 97.12 248 LEU A CA 1
ATOM 1935 C C . LEU A 1 248 ? 9.288 5.537 -9.953 1.00 97.12 248 LEU A C 1
ATOM 1937 O O . LEU A 1 248 ? 10.178 5.643 -9.117 1.00 97.12 248 LEU A O 1
ATOM 1941 N N . VAL A 1 249 ? 8.798 4.369 -10.349 1.00 97.62 249 VAL A N 1
ATOM 1942 C CA . VAL A 1 249 ? 9.250 3.068 -9.853 1.00 97.62 249 VAL A CA 1
ATOM 1943 C C . VAL A 1 249 ? 10.070 2.388 -10.944 1.00 97.62 249 VAL A C 1
ATOM 1945 O O . VAL A 1 249 ? 9.562 2.115 -12.033 1.00 97.62 249 VAL A O 1
ATOM 1948 N N . LYS A 1 250 ? 11.345 2.117 -10.664 1.00 96.88 250 LYS A N 1
ATOM 1949 C CA . LYS A 1 250 ? 12.277 1.417 -11.552 1.00 96.88 250 LYS A CA 1
ATOM 1950 C C . LYS A 1 250 ? 12.661 0.085 -10.933 1.00 96.88 250 LYS A C 1
ATOM 1952 O O . LYS A 1 250 ? 13.279 0.061 -9.875 1.00 96.88 250 LYS A O 1
ATOM 1957 N N . ASN A 1 251 ? 12.377 -1.008 -11.629 1.00 95.31 251 ASN A N 1
ATOM 1958 C CA . ASN A 1 251 ? 12.808 -2.337 -11.213 1.00 95.31 251 ASN A CA 1
ATOM 1959 C C . ASN A 1 251 ? 13.994 -2.829 -12.051 1.00 95.31 251 ASN A C 1
ATOM 1961 O O . ASN A 1 251 ? 14.081 -2.600 -13.268 1.00 95.31 251 ASN A O 1
ATOM 1965 N N . ASN A 1 252 ? 14.915 -3.523 -11.397 1.00 94.06 252 ASN A N 1
ATOM 1966 C CA . ASN A 1 252 ? 15.914 -4.343 -12.061 1.00 94.06 252 ASN A CA 1
ATOM 1967 C C . ASN A 1 252 ? 15.235 -5.603 -12.625 1.00 94.06 252 ASN A C 1
ATOM 1969 O O . ASN A 1 252 ? 14.232 -6.056 -12.082 1.00 94.06 252 ASN A O 1
ATOM 1973 N N . ARG A 1 253 ? 15.767 -6.159 -13.719 1.00 88.56 253 ARG A N 1
ATOM 1974 C CA . ARG A 1 253 ? 15.206 -7.364 -14.361 1.00 88.56 253 ARG A CA 1
ATOM 1975 C C . ARG A 1 253 ? 15.356 -8.610 -13.492 1.00 88.56 253 ARG A C 1
ATOM 1977 O O . ARG A 1 253 ? 14.512 -9.493 -13.484 1.00 88.56 253 ARG A O 1
ATOM 1984 N N . THR A 1 254 ? 16.447 -8.674 -12.740 1.00 85.56 254 THR A N 1
ATOM 1985 C CA . THR A 1 254 ? 16.752 -9.800 -11.862 1.00 85.56 254 THR A CA 1
ATOM 1986 C C . THR A 1 254 ? 16.258 -9.487 -10.456 1.00 85.56 254 THR A C 1
ATOM 1988 O O . THR A 1 254 ? 16.918 -8.754 -9.717 1.00 85.56 254 THR A O 1
ATOM 1991 N N . GLY A 1 255 ? 15.096 -10.024 -10.084 1.00 87.88 255 GLY A N 1
ATOM 1992 C CA . GLY A 1 255 ? 14.521 -9.846 -8.754 1.00 87.88 255 GLY A CA 1
ATOM 1993 C C . GLY A 1 255 ? 13.844 -11.117 -8.237 1.00 87.88 255 GLY A C 1
ATOM 1994 O O . GLY A 1 255 ? 13.269 -11.864 -9.025 1.00 87.88 255 GLY A O 1
ATOM 1995 N N . PRO A 1 256 ? 13.884 -11.379 -6.917 1.00 93.75 256 PRO A N 1
ATOM 1996 C CA . PRO A 1 256 ? 13.224 -12.536 -6.311 1.00 93.75 256 PRO A CA 1
ATOM 1997 C C . PRO A 1 256 ? 11.701 -12.364 -6.179 1.00 93.75 256 PRO A C 1
ATOM 1999 O O . PRO A 1 256 ? 11.018 -13.282 -5.742 1.00 93.75 256 PRO A O 1
ATOM 2002 N N . PHE A 1 257 ? 11.166 -11.188 -6.512 1.00 93.69 257 PHE A N 1
ATOM 2003 C CA . PHE A 1 257 ? 9.740 -10.879 -6.482 1.00 93.69 257 PHE A CA 1
ATOM 2004 C C . PHE A 1 257 ? 9.323 -10.157 -7.774 1.00 93.69 257 PHE A C 1
ATOM 2006 O O . PHE A 1 257 ? 10.160 -9.514 -8.413 1.00 93.69 257 PHE A O 1
ATOM 2013 N N . PRO A 1 258 ? 8.042 -10.242 -8.163 1.00 94.19 258 PRO A N 1
ATOM 2014 C CA . PRO A 1 258 ? 7.534 -9.627 -9.389 1.00 94.19 258 PRO A CA 1
ATOM 2015 C C . PRO A 1 258 ? 7.432 -8.098 -9.282 1.00 94.19 258 PRO A C 1
ATOM 2017 O O . PRO A 1 258 ? 7.310 -7.539 -8.187 1.00 94.19 258 PRO A O 1
ATOM 2020 N N . TYR A 1 259 ? 7.410 -7.403 -10.424 1.00 95.25 259 TYR A N 1
ATOM 2021 C CA . TYR A 1 259 ? 7.460 -5.928 -10.485 1.00 95.25 259 TYR A CA 1
ATOM 2022 C C . TYR A 1 259 ? 6.295 -5.212 -9.795 1.00 95.25 259 TYR A C 1
ATOM 2024 O O . TYR A 1 259 ? 6.429 -4.058 -9.378 1.00 95.25 259 TYR A O 1
ATOM 2032 N N . PHE A 1 260 ? 5.161 -5.892 -9.621 1.00 96.19 260 PHE A N 1
ATOM 2033 C CA . PHE A 1 260 ? 4.033 -5.314 -8.901 1.00 96.19 260 PHE A CA 1
ATOM 2034 C C . PHE A 1 260 ? 4.291 -5.141 -7.401 1.00 96.19 260 PHE A C 1
ATOM 2036 O O . PHE A 1 260 ? 3.597 -4.354 -6.760 1.00 96.19 260 PHE A O 1
ATOM 2043 N N . VAL A 1 261 ? 5.269 -5.851 -6.825 1.00 97.50 261 VAL A N 1
ATOM 2044 C CA . VAL A 1 261 ? 5.582 -5.762 -5.392 1.00 97.50 261 VAL A CA 1
ATOM 2045 C C . VAL A 1 261 ? 6.212 -4.406 -5.052 1.00 97.50 261 VAL A C 1
ATOM 2047 O O . VAL A 1 261 ? 5.636 -3.706 -4.216 1.00 97.50 261 VAL A O 1
ATOM 2050 N N . PRO A 1 262 ? 7.311 -3.966 -5.702 1.00 97.81 262 PRO A N 1
ATOM 2051 C CA . PRO A 1 262 ? 7.833 -2.612 -5.525 1.00 97.81 262 PRO A CA 1
ATOM 2052 C C . PRO A 1 262 ? 6.804 -1.542 -5.844 1.00 97.81 262 PRO A C 1
ATOM 2054 O O . PRO A 1 262 ? 6.659 -0.604 -5.076 1.00 97.81 262 PRO A O 1
ATOM 2057 N N . ASN A 1 263 ? 6.026 -1.718 -6.914 1.00 97.94 263 ASN A N 1
ATOM 2058 C CA . ASN A 1 263 ? 4.984 -0.769 -7.290 1.00 97.94 263 ASN A CA 1
ATOM 2059 C C . ASN A 1 263 ? 3.906 -0.615 -6.188 1.00 97.94 263 ASN A C 1
ATOM 2061 O O . ASN A 1 263 ? 3.556 0.505 -5.816 1.00 97.94 263 ASN A O 1
ATOM 2065 N N . ALA A 1 264 ? 3.445 -1.719 -5.590 1.00 98.38 264 ALA A N 1
ATOM 2066 C CA . ALA A 1 264 ? 2.511 -1.692 -4.462 1.00 98.38 264 ALA A CA 1
ATOM 2067 C C . ALA A 1 264 ? 3.131 -1.099 -3.181 1.00 98.38 264 ALA A C 1
ATOM 2069 O O . ALA A 1 264 ? 2.461 -0.365 -2.454 1.00 98.38 264 ALA A O 1
ATOM 2070 N N . ALA A 1 265 ? 4.407 -1.383 -2.900 1.00 98.12 265 ALA A N 1
ATOM 2071 C CA . ALA A 1 265 ? 5.123 -0.791 -1.769 1.00 98.12 265 ALA A CA 1
ATOM 2072 C C . ALA A 1 265 ? 5.291 0.730 -1.939 1.00 98.12 265 ALA A C 1
ATOM 2074 O O . ALA A 1 265 ? 5.015 1.491 -1.010 1.00 98.12 265 ALA A O 1
ATOM 2075 N N . SER A 1 266 ? 5.646 1.174 -3.146 1.00 98.12 266 SER A N 1
ATOM 2076 C CA . SER A 1 266 ? 5.699 2.585 -3.535 1.00 98.12 266 SER A CA 1
ATOM 2077 C C . SER A 1 266 ? 4.363 3.283 -3.361 1.00 98.12 266 SER A C 1
ATOM 2079 O O . SER A 1 266 ? 4.328 4.407 -2.879 1.00 98.12 266 SER A O 1
ATOM 2081 N N . LEU A 1 267 ? 3.257 2.620 -3.704 1.00 98.19 267 LEU A N 1
ATOM 2082 C CA . LEU A 1 267 ? 1.916 3.164 -3.508 1.00 98.19 267 LEU A CA 1
ATOM 2083 C C . LEU A 1 267 ? 1.615 3.435 -2.024 1.00 98.19 267 LEU A C 1
ATOM 2085 O O . LEU A 1 267 ? 1.062 4.483 -1.692 1.00 98.19 267 LEU A O 1
ATOM 2089 N N . LEU A 1 268 ? 1.967 2.509 -1.122 1.00 97.69 268 LEU A N 1
ATOM 2090 C CA . LEU A 1 268 ? 1.774 2.711 0.322 1.00 97.69 268 LEU A CA 1
ATOM 2091 C C . LEU A 1 268 ? 2.531 3.943 0.818 1.00 97.69 268 LEU A C 1
ATOM 2093 O O . LEU A 1 268 ? 1.995 4.713 1.615 1.00 97.69 268 LEU A O 1
ATOM 2097 N N . TYR A 1 269 ? 3.755 4.117 0.329 1.00 96.25 269 TYR A N 1
ATOM 2098 C CA . TYR A 1 269 ? 4.599 5.253 0.669 1.00 96.25 269 TYR A CA 1
ATOM 2099 C C . TYR A 1 269 ? 4.084 6.559 0.049 1.00 96.25 269 TYR A C 1
ATOM 2101 O O . TYR A 1 269 ? 3.969 7.559 0.745 1.00 96.25 269 TYR A O 1
ATOM 2109 N N . ALA A 1 270 ? 3.613 6.531 -1.199 1.00 96.62 270 ALA A N 1
ATOM 2110 C CA . ALA A 1 270 ? 2.974 7.676 -1.845 1.00 96.62 270 ALA A CA 1
ATOM 2111 C C . ALA A 1 270 ? 1.779 8.210 -1.040 1.00 96.62 270 ALA A C 1
ATOM 2113 O O . ALA A 1 270 ? 1.632 9.416 -0.853 1.00 96.62 270 ALA A O 1
ATOM 2114 N N . PHE A 1 271 ? 0.936 7.319 -0.514 1.00 96.75 271 PHE A N 1
ATOM 2115 C CA . PHE A 1 271 ? -0.170 7.720 0.354 1.00 96.75 271 PHE A CA 1
ATOM 2116 C C . PHE A 1 271 ? 0.283 8.270 1.708 1.00 96.75 271 PHE A C 1
ATOM 2118 O O . PHE A 1 271 ? -0.426 9.101 2.283 1.00 96.75 271 PHE A O 1
ATOM 2125 N N . HIS A 1 272 ? 1.411 7.790 2.232 1.00 94.69 272 HIS A N 1
ATOM 2126 C CA . HIS A 1 272 ? 2.001 8.324 3.453 1.00 94.69 272 HIS A CA 1
ATOM 2127 C C . HIS A 1 272 ? 2.444 9.774 3.246 1.00 94.69 272 HIS A C 1
ATOM 2129 O O . HIS A 1 272 ? 1.977 10.642 3.981 1.00 94.69 272 HIS A O 1
ATOM 2135 N N . GLU A 1 273 ? 3.210 10.038 2.186 1.00 94.06 273 GLU A N 1
ATOM 2136 C CA . GLU A 1 273 ? 3.687 11.380 1.832 1.00 94.06 273 GLU A CA 1
ATOM 2137 C C . GLU A 1 273 ? 2.542 12.361 1.567 1.00 94.06 273 GLU A C 1
ATOM 2139 O O . GLU A 1 273 ? 2.565 13.481 2.067 1.00 94.06 273 GLU A O 1
ATOM 2144 N N . ILE A 1 274 ? 1.484 11.933 0.864 1.00 94.12 274 ILE A N 1
ATOM 2145 C CA . ILE A 1 274 ? 0.285 12.770 0.671 1.00 94.12 274 ILE A CA 1
ATOM 2146 C C . ILE A 1 274 ? -0.328 13.159 2.019 1.00 94.12 274 ILE A C 1
ATOM 2148 O O . ILE A 1 274 ? -0.678 14.315 2.226 1.00 94.12 274 ILE A O 1
ATOM 2152 N N . THR A 1 275 ? -0.433 12.210 2.953 1.00 94.31 275 THR A N 1
ATOM 2153 C CA . THR A 1 275 ? -1.024 12.477 4.273 1.00 94.31 275 THR A CA 1
ATOM 2154 C C . THR A 1 275 ? -0.154 13.437 5.089 1.00 94.31 275 THR A C 1
ATOM 2156 O O . THR A 1 275 ? -0.687 14.290 5.796 1.00 94.31 275 THR A O 1
ATOM 2159 N N . LEU A 1 276 ? 1.176 13.315 4.997 1.00 92.12 276 LEU A N 1
ATOM 2160 C CA . LEU A 1 276 ? 2.109 14.246 5.636 1.00 92.12 276 LEU A CA 1
ATOM 2161 C C . LEU A 1 276 ? 2.003 15.650 5.031 1.00 92.12 276 LEU A C 1
ATOM 2163 O O . LEU A 1 276 ? 1.918 16.620 5.780 1.00 92.12 276 LEU A O 1
ATOM 2167 N N . GLY A 1 277 ? 1.939 15.755 3.702 1.00 92.19 277 GLY A N 1
ATOM 2168 C CA . GLY A 1 277 ? 1.764 17.027 3.001 1.00 92.19 277 GLY A CA 1
ATOM 2169 C C . GLY A 1 277 ? 0.438 17.715 3.337 1.00 92.19 277 GLY A C 1
ATOM 2170 O O . GLY A 1 277 ? 0.425 18.909 3.620 1.00 92.19 277 GLY A O 1
ATOM 2171 N N . GLU A 1 278 ? -0.668 16.965 3.382 1.00 93.06 278 GLU A N 1
ATOM 2172 C CA . GLU A 1 278 ? -1.983 17.482 3.796 1.00 93.06 278 GLU A CA 1
ATOM 2173 C C . GLU A 1 278 ? -1.977 17.968 5.255 1.00 93.06 278 GLU A C 1
ATOM 2175 O O . GLU A 1 278 ? -2.561 19.008 5.559 1.00 93.06 278 GLU A O 1
ATOM 2180 N N . ALA A 1 279 ? -1.307 17.245 6.160 1.00 94.06 279 ALA A N 1
ATOM 2181 C CA . ALA A 1 279 ? -1.190 17.645 7.561 1.00 94.06 279 ALA A CA 1
ATOM 2182 C C . ALA A 1 279 ? -0.333 18.910 7.737 1.00 94.06 279 ALA A C 1
ATOM 2184 O O . ALA A 1 279 ? -0.725 19.800 8.488 1.00 94.06 279 ALA A O 1
ATOM 2185 N N . ALA A 1 280 ? 0.791 19.008 7.022 1.00 92.75 280 ALA A N 1
ATOM 2186 C CA . ALA A 1 280 ? 1.655 20.187 7.041 1.00 92.75 280 ALA A CA 1
ATOM 2187 C C . ALA A 1 280 ? 0.942 21.425 6.472 1.00 92.75 280 ALA A C 1
ATOM 2189 O O . ALA A 1 280 ? 0.987 22.489 7.084 1.00 92.75 280 ALA A O 1
ATOM 2190 N N . ALA A 1 281 ? 0.216 21.273 5.359 1.00 91.31 281 ALA A N 1
ATOM 2191 C CA . ALA A 1 281 ? -0.591 22.352 4.788 1.00 91.31 281 ALA A CA 1
ATOM 2192 C C . ALA A 1 281 ? -1.692 22.820 5.758 1.00 91.31 281 ALA A C 1
ATOM 2194 O O . ALA A 1 281 ? -1.895 24.017 5.937 1.00 91.31 281 ALA A O 1
ATOM 2195 N N . ALA A 1 282 ? -2.362 21.889 6.447 1.00 93.00 282 ALA A N 1
ATOM 2196 C CA . ALA A 1 282 ? -3.369 22.232 7.450 1.00 93.00 282 ALA A CA 1
ATOM 2197 C C . ALA A 1 282 ? -2.776 22.954 8.676 1.00 93.00 282 ALA A C 1
ATOM 2199 O O . ALA A 1 282 ? -3.440 23.812 9.260 1.00 93.00 282 ALA A O 1
ATOM 2200 N N . GLU A 1 283 ? -1.548 22.618 9.082 1.00 93.69 283 GLU A N 1
ATOM 2201 C CA . GLU A 1 283 ? -0.829 23.323 10.149 1.00 93.69 283 GLU A CA 1
ATOM 2202 C C . GLU A 1 283 ? -0.426 24.741 9.718 1.00 93.69 283 GLU A C 1
ATOM 2204 O O . GLU A 1 283 ? -0.604 25.682 10.491 1.00 93.69 283 GLU A O 1
ATOM 2209 N N . GLU A 1 284 ? 0.040 24.917 8.479 1.00 92.88 284 GLU A N 1
ATOM 2210 C CA . GLU A 1 284 ? 0.355 26.232 7.905 1.00 92.88 284 GLU A CA 1
ATOM 2211 C C . GLU A 1 284 ? -0.890 27.132 7.817 1.00 92.88 284 GLU A C 1
ATOM 2213 O O . GLU A 1 284 ? -0.845 28.294 8.239 1.00 92.88 284 GLU A O 1
ATOM 2218 N N . ASP A 1 285 ? -2.020 26.582 7.360 1.00 90.88 285 ASP A N 1
ATOM 2219 C CA . ASP A 1 285 ? -3.315 27.273 7.324 1.00 90.88 285 ASP A CA 1
ATOM 2220 C C . ASP A 1 285 ? -3.797 27.653 8.738 1.00 90.88 285 ASP A C 1
ATOM 2222 O O . ASP A 1 285 ? -4.336 28.743 8.955 1.00 90.88 285 ASP A O 1
ATOM 2226 N N . ALA A 1 286 ? -3.584 26.776 9.727 1.00 91.12 286 ALA A N 1
ATOM 2227 C CA . ALA A 1 286 ? -3.936 27.033 11.124 1.00 91.12 286 ALA A CA 1
ATOM 2228 C C . ALA A 1 286 ? -3.012 28.065 11.797 1.00 91.12 286 ALA A C 1
ATOM 2230 O O . ALA A 1 286 ? -3.467 28.812 12.668 1.00 91.12 286 ALA A O 1
ATOM 2231 N N . ALA A 1 287 ? -1.736 28.122 11.403 1.00 91.88 287 ALA A N 1
ATOM 2232 C CA . ALA A 1 287 ? -0.763 29.100 11.887 1.00 91.88 287 ALA A CA 1
ATOM 2233 C C . ALA A 1 287 ? -0.987 30.498 11.287 1.00 91.88 287 ALA A C 1
ATOM 2235 O O . ALA A 1 287 ? -0.697 31.501 11.946 1.00 91.88 287 ALA A O 1
ATOM 2236 N N . ASN A 1 288 ? -1.560 30.575 10.080 1.00 89.44 288 ASN A N 1
ATOM 2237 C CA . ASN A 1 288 ? -1.850 31.819 9.365 1.00 89.44 288 ASN A CA 1
ATOM 2238 C C . ASN A 1 288 ? -3.364 32.056 9.156 1.00 89.44 288 ASN A C 1
ATOM 2240 O O . ASN A 1 288 ? -3.811 32.240 8.020 1.00 89.44 288 ASN A O 1
ATOM 2244 N N . PRO A 1 289 ? -4.188 32.161 10.220 1.00 80.19 289 PRO A N 1
ATOM 2245 C CA . PRO A 1 289 ? -5.644 32.312 10.093 1.00 80.19 289 PRO A CA 1
ATOM 2246 C C . PRO A 1 289 ? -6.093 33.671 9.502 1.00 80.19 289 PRO A C 1
ATOM 2248 O O . PRO A 1 289 ? -7.287 33.959 9.413 1.00 80.19 289 PRO A O 1
ATOM 2251 N N . SER A 1 290 ? -5.158 34.554 9.139 1.00 63.44 290 SER A N 1
ATOM 2252 C CA . SER A 1 290 ? -5.342 36.009 9.082 1.00 63.44 290 SER A CA 1
ATOM 2253 C C . SER A 1 290 ? -5.582 36.628 7.696 1.00 63.44 290 SER A C 1
ATOM 2255 O O . SER A 1 290 ? -5.812 37.834 7.629 1.00 63.44 290 SER A O 1
ATOM 2257 N N . ALA A 1 291 ? -5.629 35.867 6.597 1.00 56.75 291 ALA A N 1
ATOM 2258 C CA . ALA A 1 291 ? -5.902 36.444 5.266 1.00 56.75 291 ALA A CA 1
ATOM 2259 C C . ALA A 1 291 ? -7.370 36.324 4.803 1.00 56.75 291 ALA A C 1
ATOM 2261 O O . ALA A 1 291 ? -7.853 37.170 4.051 1.00 56.75 291 ALA A O 1
ATOM 2262 N N . ALA A 1 292 ? -8.112 35.315 5.268 1.00 59.34 292 ALA A N 1
ATOM 2263 C CA . ALA A 1 292 ? -9.469 35.048 4.777 1.00 59.34 292 ALA A CA 1
ATOM 2264 C C . ALA A 1 292 ? -10.555 35.940 5.412 1.00 59.34 292 ALA A C 1
ATOM 2266 O O . ALA A 1 292 ? -11.608 36.140 4.813 1.00 59.34 292 ALA A O 1
ATOM 2267 N N . PHE A 1 293 ? -10.314 36.500 6.604 1.00 65.00 293 PHE A N 1
ATOM 2268 C CA . PHE A 1 293 ? -11.307 37.328 7.305 1.00 65.00 293 PHE A CA 1
ATOM 2269 C C . PHE A 1 293 ? -11.311 38.803 6.857 1.00 65.00 293 PHE A C 1
ATOM 2271 O O . PHE A 1 293 ? -12.319 39.486 7.012 1.00 65.00 293 PHE A O 1
ATOM 2278 N N . LEU A 1 294 ? -10.207 39.303 6.285 1.00 60.97 294 LEU A N 1
ATOM 2279 C CA . LEU A 1 294 ? -10.066 40.709 5.875 1.00 60.97 294 LEU A CA 1
ATOM 2280 C C . LEU A 1 294 ? -10.128 40.940 4.363 1.00 60.97 294 LEU A C 1
ATOM 2282 O O . LEU A 1 294 ? -10.071 42.091 3.941 1.00 60.97 294 LEU A O 1
ATOM 2286 N N . ALA A 1 295 ? -10.269 39.897 3.544 1.00 59.88 295 ALA A N 1
ATOM 2287 C CA . ALA A 1 295 ? -10.638 40.077 2.148 1.00 59.88 295 ALA A CA 1
ATOM 2288 C C . ALA A 1 295 ? -12.157 40.325 2.095 1.00 59.88 295 ALA A C 1
ATOM 2290 O O . ALA A 1 295 ? -12.923 39.366 2.235 1.00 59.88 295 ALA A O 1
ATOM 2291 N N . PRO A 1 296 ? -12.646 41.574 1.931 1.00 61.50 296 PRO A N 1
ATOM 2292 C CA . PRO A 1 296 ? -14.045 41.769 1.603 1.00 61.50 296 PRO A CA 1
ATOM 2293 C C . PRO A 1 296 ? -14.304 40.959 0.338 1.00 61.50 296 PRO A C 1
ATOM 2295 O O . PRO A 1 296 ? -13.613 41.119 -0.668 1.00 61.50 296 PRO A O 1
ATOM 2298 N N . ASN A 1 297 ? -15.276 40.056 0.417 1.00 53.94 297 ASN A N 1
ATOM 2299 C CA . ASN A 1 297 ? -15.775 39.269 -0.699 1.00 53.94 297 ASN A CA 1
ATOM 2300 C C . ASN A 1 297 ? -16.505 40.214 -1.671 1.00 53.94 297 ASN A C 1
ATOM 2302 O O . ASN A 1 297 ? -17.724 40.167 -1.827 1.00 53.94 297 ASN A O 1
ATOM 2306 N N . VAL A 1 298 ? -15.774 41.161 -2.260 1.00 58.00 298 VAL A N 1
ATOM 2307 C CA . VAL A 1 298 ? -16.245 41.972 -3.369 1.00 58.00 298 VAL A CA 1
ATOM 2308 C C . VAL A 1 298 ? -16.176 41.037 -4.559 1.00 58.00 298 VAL A C 1
ATOM 2310 O O . VAL A 1 298 ? -15.159 40.925 -5.237 1.00 58.00 298 VAL A O 1
ATOM 2313 N N . SER A 1 299 ? -17.267 40.305 -4.764 1.00 57.41 299 SER A N 1
ATOM 2314 C CA . SER A 1 299 ? -17.567 39.645 -6.024 1.00 57.41 299 SER A CA 1
ATOM 2315 C C . SER A 1 299 ? -17.719 40.727 -7.096 1.00 57.41 299 SER A C 1
ATOM 2317 O O . SER A 1 299 ? -18.817 41.108 -7.490 1.00 57.41 299 SER A O 1
ATOM 2319 N N . SER A 1 300 ? -16.603 41.282 -7.553 1.00 55.22 300 SER A N 1
ATOM 2320 C CA . SER A 1 300 ? -16.529 41.979 -8.823 1.00 55.22 300 SER A CA 1
ATOM 2321 C C . SER A 1 300 ? -16.361 40.916 -9.900 1.00 55.22 300 SER A C 1
ATOM 2323 O O . SER A 1 300 ? -15.313 40.822 -10.525 1.00 55.22 300 SER A O 1
ATOM 2325 N N . GLN A 1 301 ? -17.388 40.084 -10.116 1.00 61.69 301 GLN A N 1
ATOM 2326 C CA . GLN A 1 301 ? -17.557 39.476 -11.433 1.00 61.69 301 GLN A CA 1
ATOM 2327 C C . GLN A 1 301 ? -17.777 40.644 -12.401 1.00 61.69 301 GLN A C 1
ATOM 2329 O O . GLN A 1 301 ? -18.832 41.282 -12.339 1.00 61.69 301 GLN A O 1
ATOM 2334 N N . PRO A 1 302 ? -16.818 40.982 -13.281 1.00 57.56 302 PRO A N 1
ATOM 2335 C CA . PRO A 1 302 ? -17.125 41.880 -14.373 1.00 57.56 302 PRO A CA 1
ATOM 2336 C C . PRO A 1 302 ? -18.091 41.101 -15.264 1.00 57.56 302 PRO A C 1
ATOM 2338 O O . PRO A 1 302 ? -17.783 39.978 -15.670 1.00 57.56 302 PRO A O 1
ATOM 2341 N N . LEU A 1 303 ? -19.269 41.662 -15.547 1.00 57.75 303 LEU A N 1
ATOM 2342 C CA . LEU A 1 303 ? -20.097 41.154 -16.634 1.00 57.75 303 LEU A CA 1
ATOM 2343 C C . LEU A 1 303 ? -19.204 41.057 -17.875 1.00 57.75 303 LEU A C 1
ATOM 2345 O O . LEU A 1 303 ? -18.713 42.073 -18.367 1.00 57.75 303 LEU A O 1
ATOM 2349 N N . ALA A 1 304 ? -18.965 39.837 -18.352 1.00 58.78 304 ALA A N 1
ATOM 2350 C CA . ALA A 1 304 ? -18.256 39.629 -19.599 1.00 58.78 304 ALA A CA 1
ATOM 2351 C C . ALA A 1 304 ? -19.069 40.294 -20.725 1.00 58.78 304 ALA A C 1
ATOM 2353 O O . ALA A 1 304 ? -20.255 39.980 -20.875 1.00 58.78 304 ALA A O 1
ATOM 2354 N N . PRO A 1 305 ? -18.484 41.211 -21.514 1.00 59.88 305 PRO A N 1
ATOM 2355 C CA . PRO A 1 305 ? -19.128 41.671 -22.729 1.00 59.88 305 PRO A CA 1
ATOM 2356 C C . PRO A 1 305 ? -19.215 40.493 -23.704 1.00 59.88 305 PRO A C 1
ATOM 2358 O O . PRO A 1 305 ? -18.239 39.781 -23.932 1.00 59.88 305 PRO A O 1
ATOM 2361 N N . ALA A 1 306 ? -20.401 40.281 -24.270 1.00 56.78 306 ALA A N 1
ATOM 2362 C CA . ALA A 1 306 ? -20.620 39.316 -25.334 1.00 56.78 306 ALA A CA 1
ATOM 2363 C C . ALA A 1 306 ? -19.820 39.731 -26.581 1.00 56.78 306 ALA A C 1
ATOM 2365 O O . ALA A 1 306 ? -20.254 40.593 -27.343 1.00 56.78 306 ALA A O 1
ATOM 2366 N N . THR A 1 307 ? -18.650 39.131 -26.794 1.00 51.88 307 THR A N 1
ATOM 2367 C CA . THR A 1 307 ? -17.877 39.274 -28.032 1.00 51.88 307 THR A CA 1
ATOM 2368 C C . THR A 1 307 ? -18.123 38.081 -28.949 1.00 51.88 307 THR A C 1
ATOM 2370 O O . THR A 1 307 ? -17.601 36.983 -28.771 1.00 51.88 307 THR A O 1
ATOM 2373 N N . LEU A 1 308 ? -18.958 38.336 -29.955 1.00 52.22 308 LEU A N 1
ATOM 2374 C CA . LEU A 1 308 ? -19.075 37.565 -31.186 1.00 52.22 308 LEU A CA 1
ATOM 2375 C C . LEU A 1 308 ? -17.809 37.755 -32.039 1.00 52.22 308 LEU A C 1
ATOM 2377 O O . LEU A 1 308 ? -17.500 38.880 -32.412 1.00 52.22 308 LEU A O 1
ATOM 2381 N N . GLY A 1 309 ? -17.171 36.639 -32.403 1.00 53.94 309 GLY A N 1
ATOM 2382 C CA . GLY A 1 309 ? -16.419 36.455 -33.651 1.00 53.94 309 GLY A CA 1
ATOM 2383 C C . GLY A 1 309 ? -15.023 37.082 -33.759 1.00 53.94 309 GLY A C 1
ATOM 2384 O O . GLY A 1 309 ? -14.882 38.296 -33.759 1.00 53.94 309 GLY A O 1
ATOM 2385 N N . ALA A 1 310 ? -14.011 36.234 -33.969 1.00 45.69 310 ALA A N 1
ATOM 2386 C CA . ALA A 1 310 ? -13.035 36.342 -35.064 1.00 45.69 310 ALA A CA 1
ATOM 2387 C C . ALA A 1 310 ? -11.977 35.231 -34.934 1.00 45.69 310 ALA A C 1
ATOM 2389 O O . ALA A 1 310 ? -11.336 35.078 -33.896 1.00 45.69 310 ALA A O 1
ATOM 2390 N N . GLU A 1 311 ? -11.808 34.465 -36.013 1.00 55.59 311 GLU A N 1
ATOM 2391 C CA . GLU A 1 311 ? -10.588 33.716 -36.327 1.00 55.59 311 GLU A CA 1
ATOM 2392 C C . GLU A 1 311 ? -9.341 34.606 -36.187 1.00 55.59 311 GLU A C 1
ATOM 2394 O O . GLU A 1 311 ? -9.440 35.804 -36.436 1.00 55.59 311 GLU A O 1
ATOM 2399 N N . VAL A 1 312 ? -8.176 34.016 -35.874 1.00 45.78 312 VAL A N 1
ATOM 2400 C CA . VAL A 1 312 ? -6.889 34.260 -36.569 1.00 45.78 312 VAL A CA 1
ATOM 2401 C C . VAL A 1 312 ? -5.737 33.448 -35.937 1.00 45.78 312 VAL A C 1
ATOM 2403 O O . VAL A 1 312 ? -5.469 33.508 -34.743 1.00 45.78 312 VAL A O 1
ATOM 2406 N N . MET A 1 313 ? -5.086 32.696 -36.829 1.00 45.47 313 MET A N 1
ATOM 2407 C CA . MET A 1 313 ? -3.675 32.290 -36.963 1.00 45.47 313 MET A CA 1
ATOM 2408 C C . MET A 1 313 ? -2.806 31.800 -35.787 1.00 45.47 313 MET A C 1
ATOM 2410 O O . MET A 1 313 ? -2.433 32.522 -34.872 1.00 45.47 313 MET A O 1
ATOM 2414 N N . GLN A 1 314 ? -2.342 30.560 -36.001 1.00 47.84 314 GLN A N 1
ATOM 2415 C CA . GLN A 1 314 ? -0.972 30.033 -35.888 1.00 47.84 314 GLN A CA 1
ATOM 2416 C C . GLN A 1 314 ? 0.120 30.946 -35.296 1.00 47.84 314 GLN A C 1
ATOM 2418 O O . GLN A 1 314 ? 0.541 31.925 -35.906 1.00 47.84 314 GLN A O 1
ATOM 2423 N N . GLY A 1 315 ? 0.713 30.471 -34.197 1.00 37.66 315 GLY A N 1
ATOM 2424 C CA . GLY A 1 315 ? 2.031 30.874 -33.713 1.00 37.66 315 GLY A CA 1
ATOM 2425 C C . GLY A 1 315 ? 2.807 29.651 -33.227 1.00 37.66 315 GLY A C 1
ATOM 2426 O O . GLY A 1 315 ? 2.493 29.073 -32.190 1.00 37.66 315 GLY A O 1
ATOM 2427 N N . THR A 1 316 ? 3.808 29.237 -34.000 1.00 53.66 316 THR A N 1
ATOM 2428 C CA . THR A 1 316 ? 4.821 28.241 -33.631 1.00 53.66 316 THR A CA 1
ATOM 2429 C C . THR A 1 316 ? 5.690 28.782 -32.497 1.00 53.66 316 THR A C 1
ATOM 2431 O O . THR A 1 316 ? 6.469 29.708 -32.716 1.00 53.66 316 THR A O 1
ATOM 2434 N N . ALA A 1 317 ? 5.587 28.195 -31.303 1.00 41.19 317 ALA A N 1
ATOM 2435 C CA . ALA A 1 317 ? 6.494 28.466 -30.192 1.00 41.19 317 ALA A CA 1
ATOM 2436 C C . ALA A 1 317 ? 7.382 27.241 -29.937 1.00 41.19 317 ALA A C 1
ATOM 2438 O O . ALA A 1 317 ? 6.897 26.133 -29.705 1.00 41.19 317 ALA A O 1
ATOM 2439 N N . ALA A 1 318 ? 8.691 27.468 -30.028 1.00 48.47 318 ALA A N 1
ATOM 2440 C CA . ALA A 1 318 ? 9.741 26.502 -29.764 1.00 48.47 318 ALA A CA 1
ATOM 2441 C C . ALA A 1 318 ? 9.682 26.005 -28.311 1.00 48.47 318 ALA A C 1
ATOM 2443 O O . ALA A 1 318 ? 9.594 26.792 -27.369 1.00 48.47 318 ALA A O 1
ATOM 2444 N N . VAL A 1 319 ? 9.745 24.685 -28.153 1.00 44.69 319 VAL A N 1
ATOM 2445 C CA . VAL A 1 319 ? 9.828 23.990 -26.866 1.00 44.69 319 VAL A CA 1
ATOM 2446 C C . VAL A 1 319 ? 11.278 24.065 -26.372 1.00 44.69 319 VAL A C 1
ATOM 2448 O O . VAL A 1 319 ? 12.160 23.598 -27.092 1.00 44.69 319 VAL A O 1
ATOM 2451 N N . PRO A 1 320 ? 11.563 24.627 -25.183 1.00 46.16 320 PRO A N 1
ATOM 2452 C CA . PRO A 1 320 ? 12.895 24.553 -24.601 1.00 46.16 320 PRO A CA 1
ATOM 2453 C C . PRO A 1 320 ? 13.197 23.131 -24.104 1.00 46.16 320 PRO A C 1
ATOM 2455 O O . PRO A 1 320 ? 12.329 22.415 -23.598 1.00 46.16 320 PRO A O 1
ATOM 2458 N N . ASP A 1 321 ? 14.456 22.750 -24.290 1.00 48.75 321 ASP A N 1
ATOM 2459 C CA . ASP A 1 321 ? 15.041 21.431 -24.067 1.00 48.75 321 ASP A CA 1
ATOM 2460 C C . ASP A 1 321 ? 14.812 20.910 -22.631 1.00 48.75 321 ASP A C 1
ATOM 2462 O O . ASP A 1 321 ? 15.222 21.526 -21.647 1.00 48.75 321 ASP A O 1
ATOM 2466 N N . ARG A 1 322 ? 14.139 19.757 -22.507 1.00 50.06 322 ARG A N 1
ATOM 2467 C CA . ARG A 1 322 ? 13.656 19.146 -21.244 1.00 50.06 322 ARG A CA 1
ATOM 2468 C C . ARG A 1 322 ? 14.651 18.174 -20.584 1.00 50.06 322 ARG A C 1
ATOM 2470 O O . ARG A 1 322 ? 14.272 17.415 -19.695 1.00 50.06 322 ARG A O 1
ATOM 2477 N N . ALA A 1 323 ? 15.914 18.161 -21.004 1.00 49.75 323 ALA A N 1
ATOM 2478 C CA . ALA A 1 323 ? 16.855 17.097 -20.640 1.00 49.75 323 ALA A CA 1
ATOM 2479 C C . ALA A 1 323 ? 17.621 17.294 -19.310 1.00 49.75 323 ALA A C 1
ATOM 2481 O O . ALA A 1 323 ? 18.220 16.337 -18.822 1.00 49.75 323 ALA A O 1
ATOM 2482 N N . SER A 1 324 ? 17.627 18.482 -18.691 1.00 47.88 324 SER A N 1
ATOM 2483 C CA . SER A 1 324 ? 18.595 18.785 -17.615 1.00 47.88 324 SER A CA 1
ATOM 2484 C C . SER A 1 324 ? 18.146 18.477 -16.178 1.00 47.88 324 SER A C 1
ATOM 2486 O O . SER A 1 324 ? 19.003 18.326 -15.311 1.00 47.88 324 SER A O 1
ATOM 2488 N N . VAL A 1 325 ? 16.847 18.320 -15.896 1.00 49.88 325 VAL A N 1
ATOM 2489 C CA . VAL A 1 325 ? 16.360 18.113 -14.510 1.00 49.88 325 VAL A CA 1
ATOM 2490 C C . VAL A 1 325 ? 16.288 16.624 -14.128 1.00 49.88 325 VAL A C 1
ATOM 2492 O O . VAL A 1 325 ? 16.516 16.256 -12.978 1.00 49.88 325 VAL A O 1
ATOM 2495 N N . ALA A 1 326 ? 16.080 15.724 -15.096 1.00 46.34 326 ALA A N 1
ATOM 2496 C CA . ALA A 1 326 ? 15.995 14.281 -14.837 1.00 46.34 326 ALA A CA 1
ATOM 2497 C C . ALA A 1 326 ? 17.351 13.625 -14.488 1.00 46.34 326 ALA A C 1
ATOM 2499 O O . ALA A 1 326 ? 17.375 12.583 -13.833 1.00 46.34 326 ALA A O 1
ATOM 2500 N N . ALA A 1 327 ? 18.476 14.229 -14.888 1.00 48.91 327 ALA A N 1
ATOM 2501 C CA . ALA A 1 327 ? 19.815 13.704 -14.606 1.00 48.91 327 ALA A CA 1
ATOM 2502 C C . ALA A 1 327 ? 20.251 13.923 -13.141 1.00 48.91 327 ALA A C 1
ATOM 2504 O O . ALA A 1 327 ? 20.940 13.077 -12.569 1.00 48.91 327 ALA A O 1
ATOM 2505 N N . ALA A 1 328 ? 19.800 15.008 -12.498 1.00 47.09 328 ALA A N 1
ATOM 2506 C CA . ALA A 1 328 ? 20.172 15.334 -11.118 1.00 47.09 328 ALA A CA 1
ATOM 2507 C C . ALA A 1 328 ? 19.547 14.374 -10.085 1.00 47.09 328 ALA A C 1
ATOM 2509 O O . ALA A 1 328 ? 20.212 13.990 -9.122 1.00 47.09 328 ALA A O 1
ATOM 2510 N N . ALA A 1 329 ? 18.317 13.903 -10.326 1.00 49.91 329 ALA A N 1
ATOM 2511 C CA . ALA A 1 329 ? 17.656 12.895 -9.488 1.00 49.91 329 ALA A CA 1
ATOM 2512 C C . ALA A 1 329 ? 18.221 11.471 -9.686 1.00 49.91 329 ALA A C 1
ATOM 2514 O O . ALA A 1 329 ? 18.114 10.627 -8.801 1.00 49.91 329 ALA A O 1
ATOM 2515 N N . GLN A 1 330 ? 18.842 11.186 -10.839 1.00 48.59 330 GLN A N 1
ATOM 2516 C CA . GLN A 1 330 ? 19.482 9.889 -11.100 1.00 48.59 330 GLN A CA 1
ATOM 2517 C C . GLN A 1 330 ? 20.892 9.807 -10.496 1.00 48.59 330 GLN A C 1
ATOM 2519 O O . GLN A 1 330 ? 21.251 8.777 -9.933 1.00 48.59 330 GLN A O 1
ATOM 2524 N N . SER A 1 331 ? 21.664 10.898 -10.528 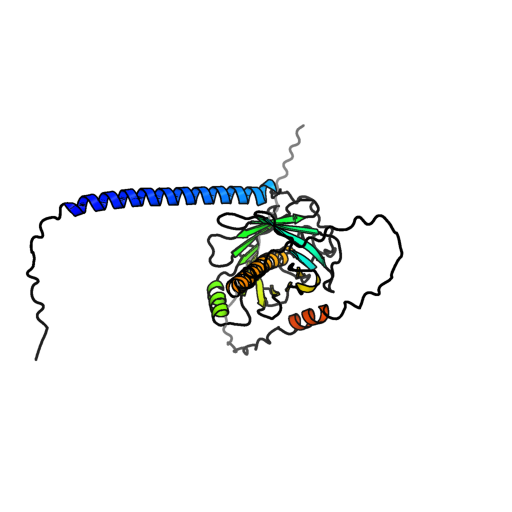1.00 47.72 331 SER A N 1
ATOM 2525 C CA . SER A 1 331 ? 23.019 10.936 -9.955 1.00 47.72 331 SER A CA 1
ATOM 2526 C C . SER A 1 331 ? 23.048 10.874 -8.421 1.00 47.72 331 SER A C 1
ATOM 2528 O O . SER A 1 331 ? 24.051 10.447 -7.852 1.00 47.72 331 SER A O 1
ATOM 2530 N N . SER A 1 332 ? 21.987 11.306 -7.740 1.00 49.44 332 SER A N 1
ATOM 2531 C CA . SER A 1 332 ? 21.921 11.345 -6.271 1.00 49.44 332 SER A CA 1
ATOM 2532 C C . SER A 1 332 ? 21.436 10.025 -5.654 1.00 49.44 332 SER A C 1
ATOM 2534 O O . SER A 1 332 ? 21.842 9.692 -4.543 1.00 49.44 332 SER A O 1
ATOM 2536 N N . ALA A 1 333 ? 20.663 9.219 -6.392 1.00 49.47 333 ALA A N 1
ATOM 2537 C CA . ALA A 1 333 ? 20.235 7.892 -5.940 1.00 49.47 333 ALA A CA 1
ATOM 2538 C C . ALA A 1 333 ? 21.353 6.831 -6.024 1.00 49.47 333 ALA A C 1
ATOM 2540 O O . ALA A 1 333 ? 21.377 5.900 -5.223 1.00 49.47 333 ALA A O 1
ATOM 2541 N N . GLU A 1 334 ? 22.299 6.972 -6.958 1.00 44.09 334 GLU A N 1
ATOM 2542 C CA . GLU A 1 334 ? 23.402 6.012 -7.130 1.00 44.09 334 GLU A CA 1
ATOM 2543 C C . GLU A 1 334 ? 24.621 6.329 -6.238 1.00 44.09 334 GLU A C 1
ATOM 2545 O O . GLU A 1 334 ? 25.365 5.429 -5.855 1.00 44.09 334 GLU A O 1
ATOM 2550 N N . ALA A 1 335 ? 24.787 7.589 -5.816 1.00 45.53 335 ALA A N 1
ATOM 2551 C CA . ALA A 1 335 ? 25.897 8.029 -4.961 1.00 45.53 335 ALA A CA 1
ATOM 2552 C C . ALA A 1 335 ? 25.666 7.828 -3.446 1.00 45.53 335 ALA A C 1
ATOM 2554 O O . ALA A 1 335 ? 26.598 7.989 -2.659 1.00 45.53 335 ALA A O 1
ATOM 2555 N N . ALA A 1 336 ? 24.454 7.458 -3.017 1.00 43.62 336 ALA A N 1
ATOM 2556 C CA . ALA A 1 336 ? 24.090 7.300 -1.604 1.00 43.62 336 ALA A CA 1
ATOM 2557 C C . ALA A 1 336 ? 24.207 5.852 -1.080 1.00 43.62 336 ALA A C 1
ATOM 2559 O O . ALA A 1 336 ? 23.569 5.494 -0.090 1.00 43.62 336 ALA A O 1
ATOM 2560 N N . ALA A 1 337 ? 25.016 4.996 -1.713 1.00 40.84 337 ALA A N 1
ATOM 2561 C CA . ALA A 1 337 ? 25.407 3.723 -1.113 1.00 40.84 337 ALA A CA 1
ATOM 2562 C C . ALA A 1 337 ? 26.494 3.983 -0.047 1.00 40.84 337 ALA A C 1
ATOM 2564 O O . ALA A 1 337 ? 27.616 4.340 -0.411 1.00 40.84 337 ALA A O 1
ATOM 2565 N N . PRO A 1 338 ? 26.221 3.816 1.262 1.00 43.22 338 PRO A N 1
ATOM 2566 C CA . PRO A 1 338 ? 27.275 3.910 2.258 1.00 43.22 338 PRO A CA 1
ATOM 2567 C C . PRO A 1 338 ? 28.276 2.779 2.015 1.00 43.22 338 PRO A C 1
ATOM 2569 O O . PRO A 1 338 ? 27.905 1.605 1.958 1.00 43.22 338 PRO A O 1
ATOM 2572 N N . ALA A 1 339 ? 29.554 3.137 1.881 1.00 44.56 339 ALA A N 1
ATOM 2573 C CA . ALA A 1 339 ? 30.660 2.196 1.927 1.00 44.56 339 ALA A CA 1
ATOM 2574 C C . ALA A 1 339 ? 30.618 1.467 3.280 1.00 44.56 339 ALA A C 1
ATOM 2576 O O . ALA A 1 339 ? 31.086 1.973 4.299 1.00 44.56 339 ALA A O 1
ATOM 2577 N N . ALA A 1 340 ? 29.994 0.289 3.301 1.00 39.56 340 ALA A N 1
ATOM 2578 C CA . ALA A 1 340 ? 29.991 -0.587 4.455 1.00 39.56 340 ALA A CA 1
ATOM 2579 C C . ALA A 1 340 ? 31.433 -1.047 4.699 1.00 39.56 340 ALA A C 1
ATOM 2581 O O . ALA A 1 340 ? 31.978 -1.865 3.957 1.00 39.56 340 ALA A O 1
ATOM 2582 N N . ALA A 1 341 ? 32.054 -0.486 5.735 1.00 41.06 341 ALA A N 1
ATOM 2583 C CA . ALA A 1 341 ? 33.310 -0.969 6.277 1.00 41.06 341 ALA A CA 1
ATOM 2584 C C . ALA A 1 341 ? 33.135 -2.445 6.661 1.00 41.06 341 ALA A C 1
ATOM 2586 O O . ALA A 1 341 ? 32.422 -2.779 7.608 1.00 41.06 341 ALA A O 1
ATOM 2587 N N . GLN A 1 342 ? 33.759 -3.333 5.890 1.00 41.38 342 GLN A N 1
ATOM 2588 C CA . GLN A 1 342 ? 33.835 -4.751 6.210 1.00 41.38 342 GLN A CA 1
ATOM 2589 C C . GLN A 1 342 ? 34.643 -4.920 7.507 1.00 41.38 342 GLN A C 1
ATOM 2591 O O . GLN A 1 342 ? 35.788 -4.462 7.563 1.00 41.38 342 GLN A O 1
ATOM 2596 N N . PRO A 1 343 ? 34.114 -5.573 8.557 1.00 42.78 343 PRO A N 1
ATOM 2597 C CA . PRO A 1 343 ? 34.960 -6.031 9.645 1.00 42.78 343 PRO A CA 1
ATOM 2598 C C . PRO A 1 343 ? 35.859 -7.165 9.134 1.00 42.78 343 PRO A C 1
ATOM 2600 O O . PRO A 1 343 ? 35.395 -8.111 8.498 1.00 42.78 343 PRO A O 1
ATOM 2603 N N . ALA A 1 344 ? 37.158 -7.041 9.408 1.00 42.56 344 ALA A N 1
ATOM 2604 C CA . ALA A 1 344 ? 38.187 -8.008 9.045 1.00 42.56 344 ALA A CA 1
ATOM 2605 C C . ALA A 1 344 ? 37.827 -9.443 9.496 1.00 42.56 344 ALA A C 1
ATOM 2607 O O . ALA A 1 344 ? 37.297 -9.623 10.599 1.00 42.56 344 ALA A O 1
ATOM 2608 N N . PRO A 1 345 ? 38.141 -10.479 8.694 1.00 41.00 345 PRO A N 1
ATOM 2609 C CA . PRO A 1 345 ? 37.849 -11.858 9.053 1.00 41.00 345 PRO A CA 1
ATOM 2610 C C . PRO A 1 345 ? 38.725 -12.291 10.232 1.00 41.00 345 PRO A C 1
ATOM 2612 O O . PRO A 1 345 ? 39.948 -12.398 10.134 1.00 41.00 345 PRO A O 1
ATOM 2615 N N . LYS A 1 346 ? 38.079 -12.559 11.369 1.00 41.03 346 LYS A N 1
ATOM 2616 C CA . LYS A 1 346 ? 38.706 -13.210 12.516 1.00 41.03 346 LYS A CA 1
ATOM 2617 C C . LYS A 1 346 ? 38.894 -14.686 12.166 1.00 41.03 346 LYS A C 1
ATOM 2619 O O . LYS A 1 346 ? 37.918 -15.419 12.032 1.00 41.03 346 LYS A O 1
ATOM 2624 N N . ALA A 1 347 ? 40.150 -15.089 11.995 1.00 42.38 347 ALA A N 1
ATOM 2625 C CA . ALA A 1 347 ? 40.555 -16.473 11.804 1.00 42.38 347 ALA A CA 1
ATOM 2626 C C . ALA A 1 347 ? 40.000 -17.348 12.940 1.00 42.38 347 ALA A C 1
ATOM 2628 O O . ALA A 1 347 ? 40.318 -17.128 14.111 1.00 42.38 347 ALA A O 1
ATOM 2629 N N . ALA A 1 348 ? 39.166 -18.323 12.586 1.00 39.25 348 ALA A N 1
ATOM 2630 C CA . ALA A 1 348 ? 38.729 -19.384 13.478 1.00 39.25 348 ALA A CA 1
ATOM 2631 C C . ALA A 1 348 ? 39.349 -20.698 13.003 1.00 39.25 348 ALA A C 1
ATOM 2633 O O . ALA A 1 348 ? 39.311 -21.042 11.824 1.00 39.25 348 ALA A O 1
ATOM 2634 N N . ALA A 1 349 ? 39.989 -21.352 13.962 1.00 37.25 349 ALA A N 1
ATOM 2635 C CA . ALA A 1 349 ? 40.800 -22.536 13.821 1.00 37.25 349 ALA A CA 1
ATOM 2636 C C . ALA A 1 349 ? 39.995 -23.763 13.374 1.00 37.25 349 ALA A C 1
ATOM 2638 O O . ALA A 1 349 ? 38.823 -23.925 13.708 1.00 37.25 349 ALA A O 1
ATOM 2639 N N . ALA A 1 350 ? 40.697 -24.630 12.651 1.00 40.88 350 ALA A N 1
ATOM 2640 C CA . ALA A 1 350 ? 40.294 -25.977 12.301 1.00 40.88 350 ALA A CA 1
ATOM 2641 C C . ALA A 1 350 ? 40.026 -26.834 13.549 1.00 40.88 350 ALA A C 1
ATOM 2643 O O . ALA A 1 350 ? 40.822 -26.825 14.489 1.00 40.88 350 ALA A O 1
ATOM 2644 N N . ALA A 1 351 ? 38.949 -27.616 13.509 1.00 39.00 351 ALA A N 1
ATOM 2645 C CA . ALA A 1 351 ? 38.831 -28.865 14.249 1.00 39.00 351 ALA A CA 1
ATOM 2646 C C . ALA A 1 351 ? 37.846 -29.798 13.528 1.00 39.00 351 ALA A C 1
ATOM 2648 O O . ALA A 1 351 ? 36.751 -29.390 13.140 1.00 39.00 351 ALA A O 1
ATOM 2649 N N . ASP A 1 352 ? 38.307 -31.030 13.344 1.00 40.78 352 ASP A N 1
ATOM 2650 C CA . ASP A 1 352 ? 37.667 -32.195 12.742 1.00 40.78 352 ASP A CA 1
ATOM 2651 C C . ASP A 1 352 ? 36.241 -32.498 13.220 1.00 40.78 352 ASP A C 1
ATOM 2653 O O . ASP A 1 352 ? 35.955 -32.425 14.414 1.00 40.78 352 ASP A O 1
ATOM 2657 N N . ALA A 1 353 ? 35.405 -33.010 12.307 1.00 39.44 353 ALA A N 1
ATOM 2658 C CA . ALA A 1 353 ? 34.474 -34.103 12.608 1.00 39.44 353 ALA A CA 1
ATOM 2659 C C . ALA A 1 353 ? 33.946 -34.773 11.323 1.00 39.44 353 ALA A C 1
ATOM 2661 O O . ALA A 1 353 ? 33.094 -34.245 10.616 1.00 39.44 353 ALA A O 1
ATOM 2662 N N . ALA A 1 354 ? 34.515 -35.951 11.071 1.00 38.00 354 ALA A N 1
ATOM 2663 C CA . ALA A 1 354 ? 34.037 -37.127 10.346 1.00 38.00 354 ALA A CA 1
ATOM 2664 C C . ALA A 1 354 ? 32.637 -37.116 9.689 1.00 38.00 354 ALA A C 1
ATOM 2666 O O . ALA A 1 354 ? 31.603 -36.958 10.337 1.00 38.00 354 ALA A O 1
ATOM 2667 N N . ALA A 1 355 ? 32.639 -37.477 8.404 1.00 45.34 355 ALA A N 1
ATOM 2668 C CA . ALA A 1 355 ? 31.516 -38.080 7.693 1.00 45.34 355 ALA A CA 1
ATOM 2669 C C . ALA A 1 355 ? 31.275 -39.531 8.155 1.00 45.34 355 ALA A C 1
ATOM 2671 O O . ALA A 1 355 ? 32.212 -40.203 8.598 1.00 45.34 355 ALA A O 1
ATOM 2672 N N . PRO A 1 356 ? 30.058 -40.052 7.936 1.00 53.97 356 PRO A N 1
ATOM 2673 C CA . PRO A 1 356 ? 29.962 -41.398 7.397 1.00 53.97 356 PRO A CA 1
ATOM 2674 C C . PRO A 1 356 ? 29.165 -41.470 6.092 1.00 53.97 356 PRO A C 1
ATOM 2676 O O . PRO A 1 356 ? 28.196 -40.757 5.838 1.00 53.97 356 PRO A O 1
ATOM 2679 N N . GLU A 1 357 ? 29.678 -42.387 5.293 1.00 44.00 357 GLU A N 1
ATOM 2680 C CA . GLU A 1 357 ? 29.315 -42.882 3.979 1.00 44.00 357 GLU A CA 1
ATOM 2681 C C . GLU A 1 357 ? 28.227 -43.979 4.069 1.00 44.00 357 GLU A C 1
ATOM 2683 O O . GLU A 1 357 ? 28.073 -44.609 5.116 1.00 44.00 357 GLU A O 1
ATOM 2688 N N . SER A 1 358 ? 27.569 -44.263 2.932 1.00 44.16 358 SER A N 1
ATOM 2689 C CA . SER A 1 358 ? 26.647 -45.389 2.618 1.00 44.16 358 SER A CA 1
ATOM 2690 C C . SER A 1 358 ? 25.209 -45.289 3.177 1.00 44.16 358 SER A C 1
ATOM 2692 O O . SER A 1 358 ? 25.004 -44.850 4.299 1.00 44.16 358 SER A O 1
ATOM 2694 N N . ALA A 1 359 ? 24.128 -45.620 2.459 1.00 44.47 359 ALA A N 1
ATOM 2695 C CA . ALA A 1 359 ? 23.896 -46.589 1.378 1.00 44.47 359 ALA A CA 1
ATOM 2696 C C . ALA A 1 359 ? 22.798 -46.058 0.408 1.00 44.47 359 ALA A C 1
ATOM 2698 O O . ALA A 1 359 ? 21.945 -45.272 0.818 1.00 44.47 359 ALA A O 1
ATOM 2699 N N . GLU A 1 360 ? 22.867 -46.273 -0.916 1.00 44.22 360 GLU A N 1
ATOM 2700 C CA . GLU A 1 360 ? 22.294 -47.431 -1.657 1.00 44.22 360 GLU A CA 1
ATOM 2701 C C . GLU A 1 360 ? 20.952 -47.944 -1.096 1.00 44.22 360 GLU A C 1
ATOM 2703 O O . GLU A 1 360 ? 20.815 -48.130 0.102 1.00 44.22 360 GLU A O 1
ATOM 2708 N N . ALA A 1 361 ? 19.924 -48.343 -1.841 1.00 40.91 361 ALA A N 1
ATOM 2709 C CA . ALA A 1 361 ? 19.516 -48.326 -3.242 1.00 40.91 361 ALA A CA 1
ATOM 2710 C C . ALA A 1 361 ? 18.199 -49.128 -3.221 1.00 40.91 361 ALA A C 1
ATOM 2712 O O . ALA A 1 361 ? 18.207 -50.232 -2.695 1.00 40.91 361 ALA A O 1
ATOM 2713 N N . GLU A 1 362 ? 17.086 -48.653 -3.789 1.00 50.00 362 GLU A N 1
ATOM 2714 C CA . GLU A 1 362 ? 16.100 -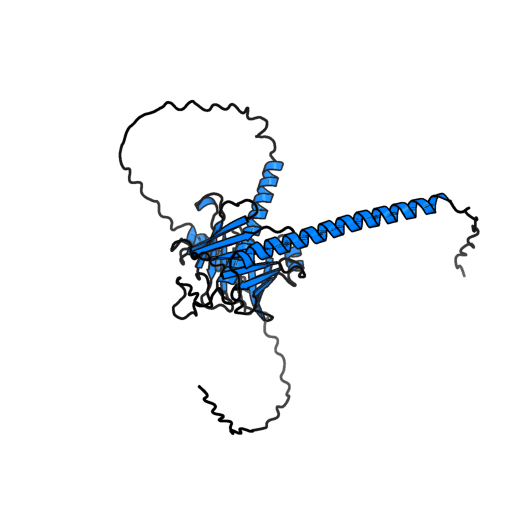49.592 -4.353 1.00 50.00 362 GLU A CA 1
ATOM 2715 C C . GLU A 1 362 ? 15.161 -48.910 -5.355 1.00 50.00 362 GLU A C 1
ATOM 2717 O O . GLU A 1 362 ? 14.204 -48.213 -5.023 1.00 50.00 362 GLU A O 1
ATOM 2722 N N . ALA A 1 363 ? 15.458 -49.147 -6.630 1.00 46.62 363 ALA A N 1
ATOM 2723 C CA . ALA A 1 363 ? 14.527 -48.993 -7.727 1.00 46.62 363 ALA A CA 1
ATOM 2724 C C . ALA A 1 363 ? 13.744 -50.303 -7.886 1.00 46.62 363 ALA A C 1
ATOM 2726 O O . ALA A 1 363 ? 14.338 -51.352 -8.135 1.00 46.62 363 ALA A O 1
ATOM 2727 N N . LYS A 1 364 ? 12.409 -50.240 -7.844 1.00 50.97 364 LYS A N 1
ATOM 2728 C CA . LYS A 1 364 ? 11.549 -51.286 -8.410 1.00 50.97 364 LYS A CA 1
ATOM 2729 C C . LYS A 1 364 ? 10.376 -50.673 -9.167 1.00 50.97 364 LYS A C 1
ATOM 2731 O O . LYS A 1 364 ? 9.427 -50.152 -8.596 1.00 50.97 364 LYS A O 1
ATOM 2736 N N . LYS A 1 365 ? 10.484 -50.769 -10.494 1.00 47.50 365 LYS A N 1
ATOM 2737 C CA . LYS A 1 365 ? 9.377 -50.731 -11.452 1.00 47.50 365 LYS A CA 1
ATOM 2738 C C . LYS A 1 365 ? 8.551 -52.010 -11.317 1.00 47.50 365 LYS A C 1
ATOM 2740 O O . LYS A 1 365 ? 9.113 -53.090 -11.462 1.00 47.50 365 LYS A O 1
ATOM 2745 N N . ALA A 1 366 ? 7.244 -51.856 -11.148 1.00 43.19 366 ALA A N 1
ATOM 2746 C CA . ALA A 1 366 ? 6.141 -52.714 -11.608 1.00 43.19 366 ALA A CA 1
ATOM 2747 C C . ALA A 1 366 ? 4.909 -52.207 -10.843 1.00 43.19 366 ALA A C 1
ATOM 2749 O O . ALA A 1 366 ? 4.976 -52.086 -9.632 1.00 43.19 366 ALA A O 1
ATOM 2750 N N . GLY A 1 367 ? 3.775 -51.831 -11.404 1.00 39.53 367 GLY A N 1
ATOM 2751 C CA . GLY A 1 367 ? 3.219 -51.940 -12.735 1.00 39.53 367 GLY A CA 1
ATOM 2752 C C . GLY A 1 367 ? 1.717 -51.940 -12.489 1.00 39.53 367 GLY A C 1
ATOM 2753 O O . GLY A 1 367 ? 1.255 -52.798 -11.757 1.00 39.53 367 GLY A O 1
ATOM 2754 N N . GLU A 1 368 ? 0.956 -51.003 -13.046 1.00 51.50 368 GLU A N 1
ATOM 2755 C CA . GLU A 1 368 ? -0.490 -51.199 -13.125 1.00 51.50 368 GLU A CA 1
ATOM 2756 C C . GLU A 1 368 ? -1.048 -50.476 -14.342 1.00 51.50 368 GLU A C 1
ATOM 2758 O O . GLU A 1 368 ? -1.130 -49.253 -14.429 1.00 51.50 368 GLU A O 1
ATOM 2763 N N . LYS A 1 369 ? -1.342 -51.310 -15.331 1.00 48.66 369 LYS A N 1
ATOM 2764 C CA . LYS A 1 369 ? -2.090 -51.022 -16.536 1.00 48.66 369 LYS A CA 1
ATOM 2765 C C . LYS A 1 369 ? -3.501 -51.518 -16.219 1.00 48.66 369 LYS A C 1
ATOM 2767 O O . LYS A 1 369 ? -3.702 -52.727 -16.207 1.00 48.66 369 LYS A O 1
ATOM 2772 N N . VAL A 1 370 ? -4.447 -50.623 -15.939 1.00 57.91 370 VAL A N 1
ATOM 2773 C CA . VAL A 1 370 ? -5.878 -50.959 -15.968 1.00 57.91 370 VAL A CA 1
ATOM 2774 C C . VAL A 1 370 ? -6.580 -49.998 -16.913 1.00 57.91 370 VAL A C 1
ATOM 2776 O O . VAL A 1 370 ? -6.874 -48.843 -16.629 1.00 57.91 370 VAL A O 1
ATOM 2779 N N . GLU A 1 371 ? -6.744 -50.552 -18.100 1.00 60.75 371 GLU A N 1
ATOM 2780 C CA . GLU A 1 371 ? -7.744 -50.286 -19.111 1.00 60.75 371 GLU A CA 1
ATOM 2781 C C . GLU A 1 371 ? -9.156 -50.362 -18.509 1.00 60.75 371 GLU A C 1
ATOM 2783 O O . GLU A 1 371 ? -9.507 -51.361 -17.888 1.00 60.75 371 GLU A O 1
ATOM 2788 N N . LEU A 1 372 ? -9.979 -49.335 -18.728 1.00 56.12 372 LEU A N 1
ATOM 2789 C CA . LEU A 1 372 ? -11.424 -49.528 -18.836 1.00 56.12 372 LEU A CA 1
ATOM 2790 C C . LEU A 1 372 ? -12.028 -48.440 -19.728 1.00 56.12 372 LEU A C 1
ATOM 2792 O O . LEU A 1 372 ? -12.325 -47.324 -19.310 1.00 56.12 372 LEU A O 1
ATOM 2796 N N . GLN A 1 373 ? -12.162 -48.810 -21.000 1.00 56.56 373 GLN A N 1
ATOM 2797 C CA . GLN A 1 373 ? -13.176 -48.284 -21.903 1.00 56.56 373 GLN A CA 1
ATOM 2798 C C . GLN A 1 373 ? -14.556 -48.677 -21.365 1.00 56.56 373 GLN A C 1
ATOM 2800 O O . GLN A 1 373 ? -14.760 -49.845 -21.048 1.00 56.56 373 GLN A O 1
ATOM 2805 N N . HIS A 1 374 ? -15.513 -47.750 -21.351 1.00 53.88 374 HIS A N 1
ATOM 2806 C CA . HIS A 1 374 ? -16.906 -48.081 -21.646 1.00 53.88 374 HIS A CA 1
ATOM 2807 C C . HIS A 1 374 ? -17.704 -46.840 -22.073 1.00 53.88 374 HIS A C 1
ATOM 2809 O O . HIS A 1 374 ? -17.887 -45.921 -21.282 1.00 53.88 374 HIS A O 1
ATOM 2815 N N . VAL A 1 375 ? -18.214 -46.958 -23.309 1.00 56.06 375 VAL A N 1
ATOM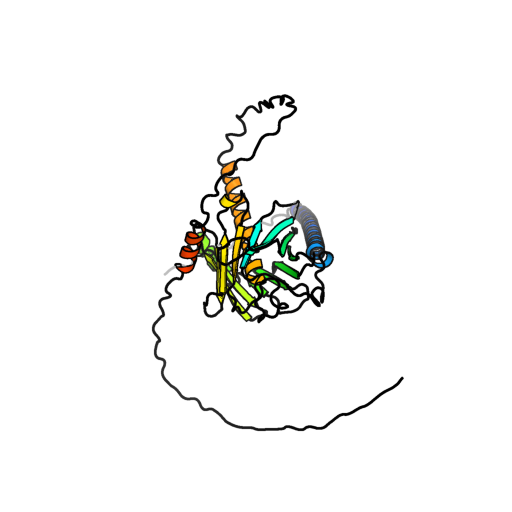 2816 C CA . VAL A 1 375 ? -19.352 -46.286 -23.972 1.00 56.06 375 VAL A CA 1
ATOM 2817 C C . VAL A 1 375 ? -19.165 -44.842 -24.425 1.00 56.06 375 VAL A C 1
ATOM 2819 O O . VAL A 1 375 ? -19.110 -43.927 -23.579 1.00 56.06 375 VAL A O 1
#

Sequence (375 aa):
MSSAPLIPPNESDASAAPVEGQSTMKRVLKVCGLGCGGCFLVVFILAWMLQALMYAWATSLSGCRPGALQGFNYDGDAPKDEDPAYNLMPRVTLLTERSPRKFIMPFYVFPSNQASTIAGGQVGTWWRTWGPIFYTYTYEDMSSKTTIYMRKNLLRLGSSHRIARCDGKEPFVTFTEGSNWFSNRVRTALGYNQAMTFKIYSGDDLVGFAEEATGEVPSLTFRNSKNDFLGTSVLLDPNFHGTKAHWLVKNNRTGPFPYFVPNAASLLYAFHEITLGEAAAAEEDAANPSAAFLAPNVSSQPLAPATLGAEVMQGTAAVPDRASVAAAAQSSAEAAAPAAAQPAPKAAAAADAAAPESAEAEAKKAGEKVELQHV